Protein AF-0000000079334169 (afdb_homodimer)

pLDDT: mean 87.34, std 14.24, range [47.22, 98.69]

Structure (mmCIF, N/CA/C/O backbone):
data_AF-0000000079334169-model_v1
#
loop_
_entity.id
_entity.type
_entity.pdbx_description
1 polymer 'Farnesol dehydrogenase-like'
#
loop_
_atom_site.group_PDB
_atom_site.id
_atom_site.type_symbol
_atom_site.label_atom_id
_atom_site.label_alt_id
_atom_site.label_comp_id
_atom_site.label_asym_id
_atom_site.label_entity_id
_atom_site.label_seq_id
_atom_site.pdbx_PDB_ins_code
_atom_site.Cartn_x
_atom_site.Cartn_y
_atom_site.Cartn_z
_atom_site.occupancy
_atom_site.B_iso_or_equiv
_atom_site.auth_seq_id
_atom_site.auth_comp_id
_atom_site.auth_asym_id
_atom_site.auth_atom_id
_atom_site.pdbx_PDB_model_num
ATOM 1 N N . MET A 1 1 ? 21.734 4.945 7.746 1 68.81 1 MET A N 1
ATOM 2 C CA . MET A 1 1 ? 22 6.328 8.133 1 68.81 1 MET A CA 1
ATOM 3 C C . MET A 1 1 ? 21.812 7.273 6.953 1 68.81 1 MET A C 1
ATOM 5 O O . MET A 1 1 ? 21.203 8.344 7.102 1 68.81 1 MET A O 1
ATOM 9 N N . GLY A 1 2 ? 22.094 6.844 5.723 1 83.12 2 GLY A N 1
ATOM 10 C CA . GLY A 1 2 ? 22.031 7.711 4.559 1 83.12 2 GLY A CA 1
ATOM 11 C C . GLY A 1 2 ? 20.625 8.172 4.238 1 83.12 2 GLY A C 1
ATOM 12 O O . GLY A 1 2 ? 20.391 9.359 4.008 1 83.12 2 GLY A O 1
ATOM 13 N N . LEU A 1 3 ? 19.703 7.32 4.406 1 87.19 3 LEU A N 1
ATOM 14 C CA . LEU A 1 3 ? 18.328 7.664 4.094 1 87.19 3 LEU A CA 1
ATOM 15 C C . LEU A 1 3 ? 17.781 8.688 5.082 1 87.19 3 LEU A C 1
ATOM 17 O O . LEU A 1 3 ? 17.094 9.633 4.688 1 87.19 3 LEU A O 1
ATOM 21 N N . CYS A 1 4 ? 18.141 8.586 6.312 1 88.5 4 CYS A N 1
ATOM 22 C CA . CYS A 1 4 ? 17.672 9.508 7.336 1 88.5 4 CYS A CA 1
ATOM 23 C C . CYS A 1 4 ? 18.203 10.914 7.098 1 88.5 4 CYS A C 1
ATOM 25 O O . CYS A 1 4 ? 17.453 11.891 7.176 1 88.5 4 CYS A O 1
ATOM 27 N N . ILE A 1 5 ? 19.484 11.023 6.82 1 91 5 ILE A N 1
ATOM 28 C CA . ILE A 1 5 ? 20.109 12.32 6.605 1 91 5 ILE A CA 1
ATOM 29 C C . ILE A 1 5 ? 19.516 12.984 5.363 1 91 5 ILE A C 1
ATOM 31 O O . ILE A 1 5 ? 19.156 14.164 5.395 1 91 5 ILE A O 1
ATOM 35 N N . ALA A 1 6 ? 19.453 12.234 4.266 1 95.19 6 ALA A N 1
ATOM 36 C CA . ALA A 1 6 ? 18.906 12.781 3.023 1 95.19 6 ALA A CA 1
ATOM 37 C C . ALA A 1 6 ? 17.469 13.25 3.217 1 95.19 6 ALA A C 1
ATOM 39 O O . ALA A 1 6 ? 17.094 14.305 2.711 1 95.19 6 ALA A O 1
ATOM 40 N N . THR A 1 7 ? 16.75 12.523 3.93 1 95.94 7 THR A N 1
ATOM 41 C CA . THR A 1 7 ? 15.344 12.867 4.172 1 95.94 7 THR A CA 1
ATOM 42 C C . THR A 1 7 ? 15.242 14.148 5 1 95.94 7 THR A C 1
ATOM 44 O O . THR A 1 7 ? 14.461 15.039 4.68 1 95.94 7 THR A O 1
ATOM 47 N N . ARG A 1 8 ? 16.016 14.203 6.043 1 94.44 8 ARG A N 1
ATOM 48 C CA . ARG A 1 8 ? 16.031 15.391 6.898 1 94.44 8 ARG A CA 1
ATOM 49 C C . ARG A 1 8 ? 16.375 16.641 6.094 1 94.44 8 ARG A C 1
ATOM 51 O O . ARG A 1 8 ? 15.742 17.688 6.25 1 94.44 8 ARG A O 1
ATOM 58 N N . GLU A 1 9 ? 17.391 16.531 5.27 1 96.62 9 GLU A N 1
ATOM 59 C CA . GLU A 1 9 ? 17.812 17.672 4.453 1 96.62 9 GLU A CA 1
ATOM 60 C C . GLU A 1 9 ? 16.719 18.062 3.459 1 96.62 9 GLU A C 1
ATOM 62 O O . GLU A 1 9 ? 16.484 19.25 3.23 1 96.62 9 GLU A O 1
ATOM 67 N N . ALA A 1 10 ? 16.109 17.094 2.834 1 97.06 10 ALA A N 1
ATOM 68 C CA . ALA A 1 10 ? 15.023 17.359 1.902 1 97.06 10 ALA A CA 1
ATOM 69 C C . ALA A 1 10 ? 13.891 18.125 2.588 1 97.06 10 ALA A C 1
ATOM 71 O O . ALA A 1 10 ? 13.375 19.094 2.041 1 97.06 10 ALA A O 1
ATOM 72 N N . VAL A 1 11 ? 13.531 17.688 3.762 1 97.12 11 VAL A N 1
ATOM 73 C CA . VAL A 1 11 ? 12.461 18.328 4.516 1 97.12 11 VAL A CA 1
ATOM 74 C C . VAL A 1 11 ? 12.836 19.766 4.832 1 97.12 11 VAL A C 1
ATOM 76 O O . VAL A 1 11 ? 12.031 20.688 4.668 1 97.12 11 VAL A O 1
ATOM 79 N N . LYS A 1 12 ? 14.023 19.953 5.258 1 97.12 12 LYS A N 1
ATOM 80 C CA . LYS A 1 12 ? 14.508 21.297 5.578 1 97.12 12 LYS A CA 1
ATOM 81 C C . LYS A 1 12 ? 14.406 22.219 4.367 1 97.12 12 LYS A C 1
ATOM 83 O O . LYS A 1 12 ? 13.977 23.359 4.492 1 97.12 12 LYS A O 1
ATOM 88 N N . ILE A 1 13 ? 14.852 21.734 3.246 1 97.94 13 ILE A N 1
ATOM 89 C CA . ILE A 1 13 ? 14.828 22.516 2.012 1 97.94 13 ILE A CA 1
ATOM 90 C C . ILE A 1 13 ? 13.383 22.844 1.64 1 97.94 13 ILE A C 1
ATOM 92 O O . ILE A 1 13 ? 13.07 23.984 1.29 1 97.94 13 ILE A O 1
ATOM 96 N N . MET A 1 14 ? 12.484 21.891 1.754 1 97.88 14 MET A N 1
ATOM 97 C CA . MET A 1 14 ? 11.086 22.109 1.418 1 97.88 14 MET A CA 1
ATOM 98 C C . MET A 1 14 ? 10.445 23.125 2.359 1 97.88 14 MET A C 1
ATOM 100 O O . MET A 1 14 ? 9.656 23.969 1.928 1 97.88 14 MET A O 1
ATOM 104 N N . GLN A 1 15 ? 10.805 22.984 3.578 1 96.44 15 GLN A N 1
ATOM 105 C CA . GLN A 1 15 ? 10.305 23.938 4.562 1 96.44 15 GLN A CA 1
ATOM 106 C C . GLN A 1 15 ? 10.789 25.344 4.258 1 96.44 15 GLN A C 1
ATOM 108 O O . GLN A 1 15 ? 9.992 26.297 4.234 1 96.44 15 GLN A O 1
ATOM 113 N N . ALA A 1 16 ? 12.047 25.484 4.012 1 97.12 16 ALA A N 1
ATOM 114 C CA . ALA A 1 16 ? 12.656 26.797 3.762 1 97.12 16 ALA A CA 1
ATOM 115 C C . ALA A 1 16 ? 12.062 27.438 2.514 1 97.12 16 ALA A C 1
ATOM 117 O O . ALA A 1 16 ? 11.883 28.656 2.467 1 97.12 16 ALA A O 1
ATOM 118 N N . LYS A 1 17 ? 11.766 26.672 1.567 1 97.88 17 LYS A N 1
ATOM 119 C CA . LYS A 1 17 ? 11.297 27.188 0.288 1 97.88 17 LYS A CA 1
ATOM 120 C C . LYS A 1 17 ? 9.773 27.141 0.203 1 97.88 17 LYS A C 1
ATOM 122 O O . LYS A 1 17 ? 9.188 27.484 -0.829 1 97.88 17 LYS A O 1
ATOM 127 N N . LYS A 1 18 ? 9.086 26.641 1.194 1 96.88 18 LYS A N 1
ATOM 128 C CA . LYS A 1 18 ? 7.633 26.547 1.28 1 96.88 18 LYS A CA 1
ATOM 129 C C . LYS A 1 18 ? 7.066 25.703 0.137 1 96.88 18 LYS A C 1
ATOM 131 O O . LYS A 1 18 ? 6.125 26.125 -0.54 1 96.88 18 LYS A O 1
ATOM 136 N N . ILE A 1 19 ? 7.758 24.641 -0.135 1 96.69 19 ILE A N 1
ATOM 137 C CA . ILE A 1 19 ? 7.344 23.703 -1.167 1 96.69 19 ILE A CA 1
ATOM 138 C C . ILE A 1 19 ? 6.59 22.531 -0.529 1 96.69 19 ILE A C 1
ATOM 140 O O . ILE A 1 19 ? 7.062 21.938 0.436 1 96.69 19 ILE A O 1
ATOM 144 N N . ASP A 1 20 ? 5.391 22.297 -1.013 1 96.88 20 ASP A N 1
ATOM 145 C CA . ASP A 1 20 ? 4.648 21.094 -0.64 1 96.88 20 ASP A CA 1
ATOM 146 C C . ASP A 1 20 ? 5.137 19.875 -1.432 1 96.88 20 ASP A C 1
ATOM 148 O O . ASP A 1 20 ? 4.508 19.484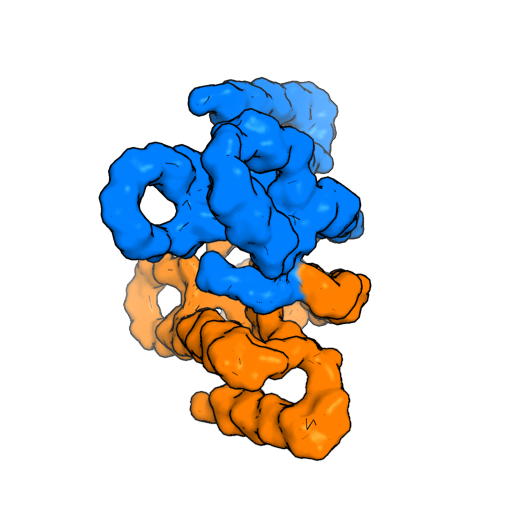 -2.414 1 96.88 20 ASP A O 1
ATOM 152 N N . GLY A 1 21 ? 6.172 19.312 -0.97 1 97.44 21 GLY A N 1
ATOM 153 C CA . GLY A 1 21 ? 6.844 18.25 -1.705 1 97.44 21 GLY A CA 1
ATOM 154 C C . GLY A 1 21 ? 6.32 16.875 -1.37 1 97.44 21 GLY A C 1
ATOM 155 O O . GLY A 1 21 ? 5.32 16.734 -0.663 1 97.44 21 GLY A O 1
ATOM 156 N N . HIS A 1 22 ? 6.887 15.875 -1.946 1 98.25 22 HIS A N 1
ATOM 157 C CA . HIS A 1 22 ? 6.555 14.469 -1.763 1 98.25 22 HIS A CA 1
ATOM 158 C C . HIS A 1 22 ? 7.816 13.625 -1.605 1 98.25 22 HIS A C 1
ATOM 160 O O . HIS A 1 22 ? 8.625 13.523 -2.535 1 98.25 22 HIS A O 1
ATOM 166 N N . ILE A 1 23 ? 8.023 13.102 -0.406 1 97.88 23 ILE A N 1
ATOM 167 C CA . ILE A 1 23 ? 9.141 12.211 -0.131 1 97.88 23 ILE A CA 1
ATOM 168 C C . ILE A 1 23 ? 8.719 10.758 -0.359 1 97.88 23 ILE A C 1
ATOM 170 O O . ILE A 1 23 ? 7.691 10.32 0.166 1 97.88 23 ILE A O 1
ATOM 174 N N . ILE A 1 24 ? 9.469 10.023 -1.127 1 98.12 24 ILE A N 1
ATOM 175 C CA . ILE A 1 24 ? 9.195 8.609 -1.387 1 98.12 24 ILE A CA 1
ATOM 176 C C . ILE A 1 24 ? 10.391 7.766 -0.946 1 98.12 24 ILE A C 1
ATOM 178 O O . ILE A 1 24 ? 11.492 7.922 -1.468 1 98.12 24 ILE A O 1
ATOM 182 N N . HIS A 1 25 ? 10.242 6.883 0.01 1 97.25 25 HIS A N 1
ATOM 183 C CA . HIS A 1 25 ? 11.227 5.898 0.435 1 97.25 25 HIS A CA 1
ATOM 184 C C . HIS A 1 25 ? 11.039 4.574 -0.3 1 97.25 25 HIS A C 1
ATOM 186 O O . HIS A 1 25 ? 9.961 3.977 -0.239 1 97.25 25 HIS A O 1
ATOM 192 N N . ILE A 1 26 ? 12.086 4.184 -0.979 1 96.38 26 ILE A N 1
ATOM 193 C CA . ILE A 1 26 ? 12.062 2.838 -1.538 1 96.38 26 ILE A CA 1
ATOM 194 C C . ILE A 1 26 ? 12.469 1.827 -0.466 1 96.38 26 ILE A C 1
ATOM 196 O O . ILE A 1 26 ? 13.648 1.705 -0.132 1 96.38 26 ILE A O 1
ATOM 200 N N . ASN A 1 27 ? 11.523 1.11 0.036 1 95.94 27 ASN A N 1
ATOM 201 C CA . ASN A 1 27 ? 11.695 0.12 1.094 1 95.94 27 ASN A CA 1
ATOM 202 C C . ASN A 1 27 ? 11.797 -1.292 0.527 1 95.94 27 ASN A C 1
ATOM 204 O O . ASN A 1 27 ? 12.531 -1.524 -0.438 1 95.94 27 ASN A O 1
ATOM 208 N N . SER A 1 28 ? 11.266 -2.24 1.169 1 94.06 28 SER A N 1
ATOM 209 C CA . SER A 1 28 ? 11.203 -3.643 0.773 1 94.06 28 SER A CA 1
ATOM 210 C C . SER A 1 28 ? 10.016 -4.348 1.419 1 94.06 28 SER A C 1
ATOM 212 O O . SER A 1 28 ? 9.562 -3.949 2.494 1 94.06 28 SER A O 1
ATOM 214 N N . VAL A 1 29 ? 9.531 -5.359 0.744 1 93.38 29 VAL A N 1
ATOM 215 C CA . VAL A 1 29 ? 8.531 -6.203 1.381 1 93.38 29 VAL A CA 1
ATOM 216 C C . VAL A 1 29 ? 9.094 -6.785 2.676 1 93.38 29 VAL A C 1
ATOM 218 O O . VAL A 1 29 ? 8.344 -7.051 3.619 1 93.38 29 VAL A O 1
ATOM 221 N N . LEU A 1 30 ? 10.375 -6.918 2.816 1 89.62 30 LEU A N 1
ATOM 222 C CA . LEU A 1 30 ? 11.031 -7.465 4 1 89.62 30 LEU A CA 1
ATOM 223 C C . LEU A 1 30 ? 11 -6.465 5.148 1 89.62 30 LEU A C 1
ATOM 225 O O . LEU A 1 30 ? 11.367 -6.797 6.277 1 89.62 30 LEU A O 1
ATOM 229 N N . GLY A 1 31 ? 10.578 -5.27 4.887 1 91 31 GLY A N 1
ATOM 230 C CA . GLY A 1 31 ? 10.383 -4.285 5.941 1 91 31 GLY A CA 1
ATOM 231 C C . GLY A 1 31 ? 9.062 -4.445 6.668 1 91 31 GLY A C 1
ATOM 232 O O . GLY A 1 31 ? 8.789 -3.732 7.637 1 91 31 GLY A O 1
ATOM 233 N N . HIS A 1 32 ? 8.266 -5.426 6.215 1 89.81 32 HIS A N 1
ATOM 234 C CA . HIS A 1 32 ? 6.914 -5.574 6.746 1 89.81 32 HIS A CA 1
ATOM 235 C C . HIS A 1 32 ? 6.664 -7 7.227 1 89.81 32 HIS A C 1
ATOM 237 O O . HIS A 1 32 ? 5.594 -7.301 7.762 1 89.81 32 HIS A O 1
ATOM 243 N N . ARG A 1 33 ? 7.598 -7.84 6.957 1 82.56 33 ARG A N 1
ATOM 244 C CA . ARG A 1 33 ? 7.434 -9.242 7.34 1 82.56 33 ARG A CA 1
ATOM 245 C C . ARG A 1 33 ? 8.75 -9.828 7.832 1 82.56 33 ARG A C 1
ATOM 247 O O . ARG A 1 33 ? 9.812 -9.508 7.309 1 82.56 33 ARG A O 1
ATOM 254 N N . VAL A 1 34 ? 8.648 -10.648 8.914 1 70.56 34 VAL A N 1
ATOM 255 C CA . VAL A 1 34 ? 9.82 -11.391 9.375 1 70.56 34 VAL A CA 1
ATOM 256 C C . VAL A 1 34 ? 9.844 -12.773 8.734 1 70.56 34 VAL A C 1
ATOM 258 O O . VAL A 1 34 ? 8.883 -13.539 8.867 1 70.56 34 VAL A O 1
ATOM 261 N N . LEU A 1 35 ? 10.719 -12.961 7.785 1 67.88 35 LEU A N 1
ATOM 262 C CA . LEU A 1 35 ? 10.836 -14.297 7.199 1 67.88 35 LEU A CA 1
ATOM 263 C C . LEU A 1 35 ? 11.727 -15.188 8.062 1 67.88 35 LEU A C 1
ATOM 265 O O . LEU A 1 35 ? 12.703 -14.711 8.648 1 67.88 35 LEU A O 1
ATOM 269 N N . PRO A 1 36 ? 11.227 -16.406 8.406 1 59.62 36 PRO A N 1
ATOM 270 C CA . PRO A 1 36 ? 11.992 -17.328 9.258 1 59.62 36 PRO A CA 1
ATOM 271 C C . PRO A 1 36 ? 13.352 -17.703 8.656 1 59.62 36 PRO A C 1
ATOM 273 O O . PRO A 1 36 ? 14.023 -18.609 9.148 1 59.62 36 PRO A O 1
ATOM 276 N N . SER A 1 37 ? 13.781 -16.938 7.82 1 55.81 37 SER A N 1
ATOM 277 C CA . SER A 1 37 ? 15.031 -17.516 7.344 1 55.81 37 SER A CA 1
ATOM 278 C C . SER A 1 37 ? 16.125 -17.406 8.391 1 55.81 37 SER A C 1
ATOM 280 O O . SER A 1 37 ? 16.281 -16.359 9.023 1 55.81 37 SER A O 1
ATOM 282 N N . PRO A 1 38 ? 16.625 -18.562 8.797 1 49.66 38 PRO A N 1
ATOM 283 C CA . PRO A 1 38 ? 17.656 -18.641 9.836 1 49.66 38 PRO A CA 1
ATOM 284 C C . PRO A 1 38 ? 18.75 -17.578 9.664 1 49.66 38 PRO A C 1
ATOM 286 O O . PRO A 1 38 ? 19.484 -17.297 10.609 1 49.66 38 PRO A O 1
ATOM 289 N N . GLY A 1 39 ? 19.016 -17.188 8.484 1 47.22 39 GLY A N 1
ATOM 290 C CA . GLY A 1 39 ? 20.281 -16.469 8.461 1 47.22 39 GLY A CA 1
ATOM 291 C C . GLY A 1 39 ? 20.156 -15.039 8.945 1 47.22 39 GLY A C 1
ATOM 292 O O . GLY A 1 39 ? 19.078 -14.445 8.875 1 47.22 39 GLY A O 1
ATOM 293 N N . GLY A 1 40 ? 20.844 -14.633 9.953 1 49.88 40 GLY A N 1
ATOM 294 C CA . GLY A 1 40 ? 21.219 -13.391 10.617 1 49.88 40 GLY A CA 1
ATOM 295 C C . GLY A 1 40 ? 21.172 -12.188 9.703 1 49.88 40 GLY A C 1
ATOM 296 O O . GLY A 1 40 ? 22.047 -11.312 9.773 1 49.88 40 GLY A O 1
ATOM 297 N N . ASN A 1 41 ? 20.234 -12.195 8.633 1 61.88 41 ASN A N 1
ATOM 298 C CA . ASN A 1 41 ? 20.5 -11.148 7.645 1 61.88 41 ASN A CA 1
ATOM 299 C C . ASN A 1 41 ? 19.938 -9.805 8.094 1 61.88 41 ASN A C 1
ATOM 301 O O . ASN A 1 41 ? 18.859 -9.75 8.695 1 61.88 41 ASN A O 1
ATOM 305 N N . VAL A 1 42 ? 20.781 -8.844 8.375 1 71.69 42 VAL A N 1
ATOM 306 C CA . VAL A 1 42 ? 20.578 -7.465 8.797 1 71.69 42 VAL A CA 1
ATOM 307 C C . VAL A 1 42 ? 19.625 -6.754 7.836 1 71.69 42 VAL A C 1
ATOM 309 O O . VAL A 1 42 ? 19.094 -5.691 8.156 1 71.69 42 VAL A O 1
ATOM 312 N N . TYR A 1 43 ? 19.25 -7.492 6.746 1 77.19 43 TYR A N 1
ATOM 313 C CA . TYR A 1 43 ? 18.484 -6.805 5.719 1 77.19 43 TYR A CA 1
ATOM 314 C C . TYR A 1 43 ? 17.062 -6.539 6.199 1 77.19 43 TYR A C 1
ATOM 316 O O . TYR A 1 43 ? 16.578 -5.402 6.141 1 77.19 43 TYR A O 1
ATOM 324 N N . PRO A 1 44 ? 16.469 -7.469 6.789 1 77.12 44 PRO A N 1
ATOM 325 C CA . PRO A 1 44 ? 15.133 -7.191 7.301 1 77.12 44 PRO A CA 1
ATOM 326 C C . PRO A 1 44 ? 15.125 -6.121 8.391 1 77.12 44 PRO A C 1
ATOM 328 O O . PRO A 1 44 ? 14.258 -5.238 8.383 1 77.12 44 PRO A O 1
ATOM 331 N N . ALA A 1 45 ? 16.109 -6.184 9.219 1 80.31 45 ALA A N 1
ATOM 332 C CA . ALA A 1 45 ? 16.172 -5.184 10.281 1 80.31 45 ALA A CA 1
ATOM 333 C C . ALA A 1 45 ? 16.312 -3.777 9.703 1 80.31 45 ALA A C 1
ATOM 335 O O . ALA A 1 45 ? 15.672 -2.838 10.164 1 80.31 45 ALA A O 1
ATOM 336 N N . SER A 1 46 ? 17.219 -3.625 8.68 1 84.56 46 SER A N 1
ATOM 337 C CA . SER A 1 46 ? 17.422 -2.324 8.047 1 84.56 46 SER A CA 1
ATOM 338 C C . SER A 1 46 ? 16.156 -1.84 7.359 1 84.56 46 SER A C 1
ATOM 340 O O . SER A 1 46 ? 15.844 -0.646 7.383 1 84.56 46 SER A O 1
ATOM 342 N N . LYS A 1 47 ? 15.43 -2.812 6.797 1 87.38 47 LYS A N 1
ATOM 343 C CA . LYS A 1 47 ? 14.227 -2.389 6.086 1 87.38 47 LYS A CA 1
ATOM 344 C C . LYS A 1 47 ? 13.086 -2.09 7.059 1 87.38 47 LYS A C 1
ATOM 346 O O . LYS A 1 47 ? 12.266 -1.203 6.809 1 87.38 47 LYS A O 1
ATOM 351 N N . PHE A 1 48 ? 13.086 -2.697 8.148 1 89.25 48 PHE A N 1
ATOM 352 C CA . PHE A 1 48 ? 12.156 -2.303 9.203 1 89.25 48 PHE A CA 1
ATOM 353 C C . PHE A 1 48 ? 12.477 -0.902 9.711 1 89.25 48 PHE A C 1
ATOM 355 O O . PHE A 1 48 ? 11.57 -0.141 10.062 1 89.25 48 PHE A O 1
ATOM 362 N N . ALA A 1 49 ? 13.781 -0.657 9.789 1 90.12 49 ALA A N 1
ATOM 363 C CA . ALA A 1 49 ? 14.172 0.688 10.203 1 90.12 49 ALA A CA 1
ATOM 364 C C . ALA A 1 49 ? 13.625 1.737 9.234 1 90.12 49 ALA A C 1
ATOM 366 O O . ALA A 1 49 ? 13.172 2.805 9.664 1 90.12 49 ALA A O 1
ATOM 367 N N . VAL A 1 50 ? 13.625 1.428 7.953 1 92.75 50 VAL A N 1
ATOM 368 C CA . VAL A 1 50 ? 13.062 2.336 6.957 1 92.75 50 VAL A CA 1
ATOM 369 C C . VAL A 1 50 ? 11.57 2.52 7.207 1 92.75 50 VAL A C 1
ATOM 371 O O . VAL A 1 50 ? 11.055 3.637 7.125 1 92.75 50 VAL A O 1
ATOM 374 N N . THR A 1 51 ? 10.875 1.441 7.438 1 94 51 THR A N 1
ATOM 375 C CA . THR A 1 51 ? 9.453 1.51 7.758 1 94 51 THR A CA 1
ATOM 376 C C . THR A 1 51 ? 9.211 2.426 8.953 1 94 51 THR A C 1
ATOM 378 O O . THR A 1 51 ? 8.359 3.314 8.906 1 94 51 THR A O 1
ATOM 381 N N . ALA A 1 52 ? 9.969 2.229 10.023 1 91.75 52 ALA A N 1
ATOM 382 C CA . ALA A 1 52 ? 9.82 3.027 11.234 1 91.75 52 ALA A CA 1
ATOM 383 C C . ALA A 1 52 ? 10.141 4.496 10.969 1 91.75 52 ALA A C 1
ATOM 385 O O . ALA A 1 52 ? 9.438 5.387 11.453 1 91.75 52 ALA A O 1
ATOM 386 N N . LEU A 1 53 ? 11.18 4.73 10.234 1 92.38 53 LEU A N 1
ATOM 387 C CA . LEU A 1 53 ? 11.555 6.094 9.875 1 92.38 53 LEU A CA 1
ATOM 388 C C . LEU A 1 53 ? 10.43 6.785 9.109 1 92.38 53 LEU A C 1
ATOM 390 O O . LEU A 1 53 ? 10.102 7.938 9.391 1 92.38 53 LEU A O 1
ATOM 394 N N . THR A 1 54 ? 9.859 6.121 8.141 1 95 54 THR A N 1
ATOM 395 C CA . THR A 1 54 ? 8.781 6.68 7.328 1 95 54 THR A CA 1
ATOM 396 C C . THR A 1 54 ? 7.582 7.047 8.203 1 95 54 THR A C 1
ATOM 398 O O . THR A 1 54 ? 7.043 8.148 8.086 1 95 54 THR A O 1
ATOM 401 N N . GLU A 1 55 ? 7.25 6.117 9.055 1 92.75 55 GLU A N 1
ATOM 402 C CA . GLU A 1 55 ? 6.102 6.344 9.922 1 92.75 55 GLU A CA 1
ATOM 403 C C . GLU A 1 55 ? 6.355 7.5 10.883 1 92.75 55 GLU A C 1
ATOM 405 O O . GLU A 1 55 ? 5.484 8.344 11.102 1 92.75 55 GLU A O 1
ATOM 410 N N . THR A 1 56 ? 7.504 7.555 11.477 1 92.94 56 THR A N 1
ATOM 411 C CA . THR A 1 56 ? 7.855 8.617 12.414 1 92.94 56 THR A CA 1
ATOM 412 C C . THR A 1 56 ? 7.848 9.977 11.719 1 92.94 56 THR A C 1
ATOM 414 O O . THR A 1 56 ? 7.316 10.945 12.258 1 92.94 56 THR A O 1
ATOM 417 N N . LEU A 1 57 ? 8.438 10 10.547 1 93.94 57 LEU A N 1
ATOM 418 C CA . LEU A 1 57 ? 8.477 11.242 9.789 1 93.94 57 LEU A CA 1
ATOM 419 C C . LEU A 1 57 ? 7.07 11.719 9.438 1 93.94 57 LEU A C 1
ATOM 421 O O . LEU A 1 57 ? 6.781 12.914 9.508 1 93.94 57 LEU A O 1
ATOM 425 N N . LYS A 1 58 ? 6.223 10.805 9.055 1 94.19 58 LYS A N 1
ATOM 426 C CA . LYS A 1 58 ? 4.836 11.148 8.758 1 94.19 58 LYS A CA 1
ATOM 427 C C . LYS A 1 58 ? 4.195 11.898 9.922 1 94.19 58 LYS A C 1
ATOM 429 O O . LYS A 1 58 ? 3.555 12.93 9.734 1 94.19 58 LYS A O 1
ATOM 434 N N . HIS A 1 59 ? 4.398 11.43 11.07 1 92.31 59 HIS A N 1
ATOM 435 C CA . HIS A 1 59 ? 3.832 12.039 12.266 1 92.31 59 HIS A CA 1
ATOM 436 C C . HIS A 1 59 ? 4.469 13.398 12.547 1 92.31 59 HIS A C 1
ATOM 438 O O . HIS A 1 59 ? 3.773 14.352 12.898 1 92.31 59 HIS A O 1
ATOM 444 N N . GLU A 1 60 ? 5.754 13.477 12.391 1 93.62 60 GLU A N 1
ATOM 445 C CA . GLU A 1 60 ? 6.469 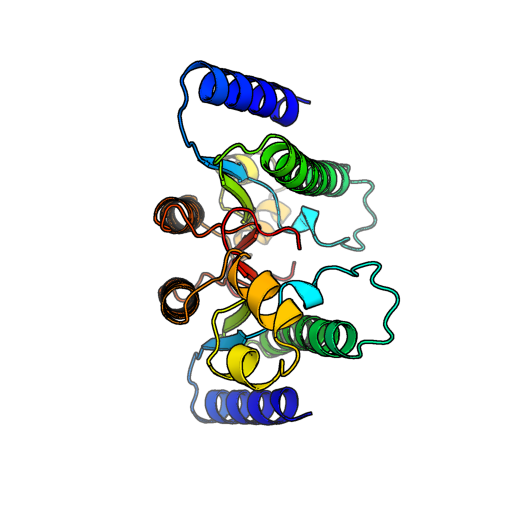14.727 12.641 1 93.62 60 GLU A CA 1
ATOM 446 C C . GLU A 1 60 ? 6.012 15.82 11.68 1 93.62 60 GLU A C 1
ATOM 448 O O . GLU A 1 60 ? 5.789 16.969 12.086 1 93.62 60 GLU A O 1
ATOM 453 N N . LEU A 1 61 ? 5.902 15.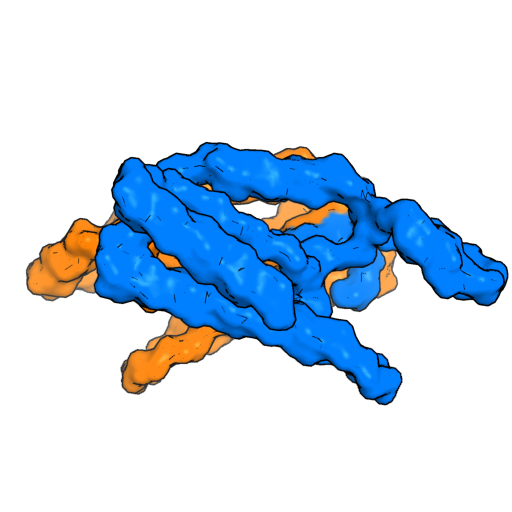445 10.422 1 95 61 LEU A N 1
ATOM 454 C CA . LEU A 1 61 ? 5.465 16.406 9.414 1 95 61 LEU A CA 1
ATOM 455 C C . LEU A 1 61 ? 4.062 16.922 9.719 1 95 61 LEU A C 1
ATOM 457 O O . LEU A 1 61 ? 3.797 18.125 9.602 1 95 61 LEU A O 1
ATOM 461 N N . ARG A 1 62 ? 3.252 16.047 10.125 1 92.56 62 ARG A N 1
ATOM 462 C CA . ARG A 1 62 ? 1.894 16.422 10.5 1 92.56 62 ARG A CA 1
ATOM 463 C C . ARG A 1 62 ? 1.901 17.375 11.695 1 92.56 62 ARG A C 1
ATOM 465 O O . ARG A 1 62 ? 1.192 18.375 11.695 1 92.56 62 ARG A O 1
ATOM 472 N N . HIS A 1 63 ? 2.672 17.031 12.648 1 92.5 63 HIS A N 1
ATOM 473 C CA . HIS A 1 63 ? 2.746 17.828 13.867 1 92.5 63 HIS A CA 1
ATOM 474 C C . HIS A 1 63 ? 3.246 19.234 13.57 1 92.5 63 HIS A C 1
ATOM 476 O O . HIS A 1 63 ? 2.793 20.203 14.188 1 92.5 63 HIS A O 1
ATOM 482 N N . LEU A 1 64 ? 4.105 19.344 12.633 1 93.69 64 LEU A N 1
ATOM 483 C CA . LEU A 1 64 ? 4.676 20.641 12.258 1 93.69 64 LEU A CA 1
ATOM 484 C C . LEU A 1 64 ? 3.746 21.391 11.312 1 93.69 64 LEU A C 1
ATOM 486 O O . LEU A 1 64 ? 4.027 22.531 10.93 1 93.69 64 LEU A O 1
ATOM 490 N N . GLY A 1 65 ? 2.656 20.719 10.867 1 93.62 65 GLY A N 1
ATOM 491 C CA . GLY A 1 65 ? 1.695 21.344 9.977 1 93.62 65 GLY A CA 1
ATOM 492 C C . GLY A 1 65 ? 2.195 21.453 8.547 1 93.62 65 GLY A C 1
ATOM 493 O O . GLY A 1 65 ? 1.725 22.312 7.789 1 93.62 65 GLY A O 1
ATOM 494 N N . LEU A 1 66 ? 3.191 20.672 8.211 1 95.31 66 LEU A N 1
ATOM 495 C CA . LEU A 1 66 ? 3.75 20.703 6.867 1 95.31 66 LEU A CA 1
ATOM 496 C C . LEU A 1 66 ? 2.934 19.844 5.914 1 95.31 66 LEU A C 1
ATOM 498 O O . LEU A 1 66 ? 2.506 18.75 6.281 1 95.31 66 LEU A O 1
ATOM 502 N N . LYS A 1 67 ? 2.715 20.344 4.727 1 96.38 67 LYS A N 1
ATOM 503 C CA . LYS A 1 67 ? 1.953 19.625 3.711 1 96.38 67 LYS A CA 1
ATOM 504 C C . LYS A 1 67 ? 2.877 18.844 2.783 1 96.38 67 LYS A C 1
ATOM 506 O O . LYS A 1 67 ? 2.732 18.906 1.562 1 96.38 67 LYS A O 1
ATOM 511 N N . ILE A 1 68 ? 3.832 18.234 3.377 1 97.69 68 ILE A N 1
ATOM 512 C CA . ILE A 1 68 ? 4.746 17.359 2.662 1 97.69 68 ILE A CA 1
ATOM 513 C C . ILE A 1 68 ? 4.254 15.914 2.754 1 97.69 68 ILE A C 1
ATOM 515 O O . ILE A 1 68 ? 4.023 15.398 3.85 1 97.69 68 ILE A O 1
ATOM 519 N N . LYS A 1 69 ? 4.02 15.312 1.604 1 97.81 69 LYS A N 1
ATOM 520 C CA . LYS A 1 69 ? 3.621 13.906 1.573 1 97.81 69 LYS A CA 1
ATOM 521 C C . LYS A 1 69 ? 4.82 12.992 1.788 1 97.81 69 LYS A C 1
ATOM 523 O O . LYS A 1 69 ? 5.945 13.328 1.414 1 97.81 69 LYS A O 1
ATOM 528 N N . ILE A 1 70 ? 4.578 11.844 2.408 1 97.56 70 ILE A N 1
ATOM 529 C CA . ILE A 1 70 ? 5.605 10.82 2.539 1 97.56 70 ILE A CA 1
ATOM 530 C C . ILE A 1 70 ? 5.008 9.453 2.225 1 97.56 70 ILE A C 1
ATOM 532 O O . ILE A 1 70 ? 3.918 9.117 2.693 1 97.56 70 ILE A O 1
ATOM 536 N N . THR A 1 71 ? 5.652 8.688 1.373 1 98 71 THR A N 1
ATOM 537 C CA . THR A 1 71 ? 5.219 7.363 0.948 1 98 71 THR A CA 1
ATOM 538 C C . THR A 1 71 ? 6.352 6.352 1.079 1 98 71 THR A C 1
ATOM 540 O O . THR A 1 71 ? 7.504 6.66 0.761 1 98 71 THR A O 1
ATOM 543 N N . SER A 1 72 ? 6.066 5.18 1.593 1 98.06 72 SER A N 1
ATOM 544 C CA . SER A 1 72 ? 6.934 4.02 1.46 1 98.06 72 SER A CA 1
ATOM 545 C 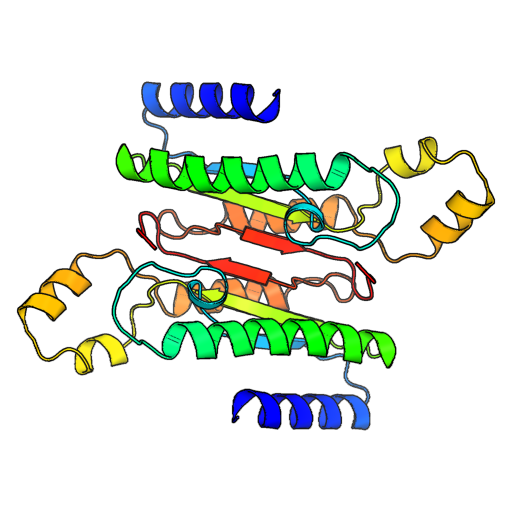C . SER A 1 72 ? 6.477 3.109 0.325 1 98.06 72 SER A C 1
ATOM 547 O O . SER A 1 72 ? 5.34 2.633 0.326 1 98.06 72 SER A O 1
ATOM 549 N N . VAL A 1 73 ? 7.266 2.943 -0.716 1 98.44 73 VAL A N 1
ATOM 550 C CA . VAL A 1 73 ? 7.062 1.913 -1.729 1 98.44 73 VAL A CA 1
ATOM 551 C C . VAL A 1 73 ? 7.914 0.691 -1.402 1 98.44 73 VAL A C 1
ATOM 553 O O . VAL A 1 73 ? 9.141 0.796 -1.277 1 98.44 73 VAL A O 1
ATOM 556 N N . SER A 1 74 ? 7.297 -0.415 -1.285 1 97.56 74 SER A N 1
ATOM 557 C CA . SER A 1 74 ? 7.984 -1.624 -0.845 1 97.56 74 SER A CA 1
ATOM 558 C C . SER A 1 74 ? 7.934 -2.709 -1.915 1 97.56 74 SER A C 1
ATOM 560 O O . SER A 1 74 ? 6.996 -3.506 -1.954 1 97.56 74 SER A O 1
ATOM 562 N N . PRO A 1 75 ? 8.961 -2.82 -2.74 1 96.88 75 PRO A N 1
ATOM 563 C CA . PRO A 1 75 ? 9.008 -3.859 -3.77 1 96.88 75 PRO A CA 1
ATOM 564 C C . PRO A 1 75 ? 9.461 -5.211 -3.225 1 96.88 75 PRO A C 1
ATOM 566 O O . PRO A 1 75 ? 10.188 -5.27 -2.229 1 96.88 75 PRO A O 1
ATOM 569 N N . GLY A 1 76 ? 8.953 -6.273 -3.844 1 94.31 76 GLY A N 1
ATOM 570 C CA . GLY A 1 76 ? 9.586 -7.582 -3.756 1 94.31 76 GLY A CA 1
ATOM 571 C C . GLY A 1 76 ? 10.859 -7.684 -4.57 1 94.31 76 GLY A C 1
ATOM 572 O O . GLY A 1 76 ? 11.609 -6.715 -4.684 1 94.31 76 GLY A O 1
ATOM 573 N N . ILE A 1 77 ? 11.133 -8.867 -5.062 1 91.12 77 ILE A N 1
ATOM 574 C CA . ILE A 1 77 ? 12.352 -9.117 -5.816 1 91.12 77 ILE A CA 1
ATOM 575 C C . ILE A 1 77 ? 12.328 -8.32 -7.121 1 91.12 77 ILE A C 1
ATOM 577 O O . ILE A 1 77 ? 11.352 -8.383 -7.875 1 91.12 77 ILE A O 1
ATOM 581 N N . VAL A 1 78 ? 13.234 -7.5 -7.328 1 91.81 78 VAL A N 1
ATOM 582 C CA . VAL A 1 78 ? 13.383 -6.699 -8.539 1 91.81 78 VAL A CA 1
ATOM 583 C C . VAL A 1 78 ? 14.594 -7.18 -9.336 1 91.81 78 VAL A C 1
ATOM 585 O O . VAL A 1 78 ? 15.648 -7.469 -8.766 1 91.81 78 VAL A O 1
ATOM 588 N N . GLU A 1 79 ? 14.336 -7.34 -10.617 1 85.69 79 GLU A N 1
ATOM 589 C CA . GLU A 1 79 ? 15.453 -7.691 -11.484 1 85.69 79 GLU A CA 1
ATOM 590 C C . GLU A 1 79 ? 16.469 -6.559 -11.555 1 85.69 79 GLU A C 1
ATOM 592 O O . GLU A 1 79 ? 16.141 -5.434 -11.922 1 85.69 79 GLU A O 1
ATOM 597 N N . THR A 1 80 ? 17.438 -6.648 -10.656 1 69.75 80 THR A N 1
ATOM 598 C CA . THR A 1 80 ? 18.453 -5.594 -10.766 1 69.75 80 THR A CA 1
ATOM 599 C C . THR A 1 80 ? 19.766 -6.156 -11.281 1 69.75 80 THR A C 1
ATOM 601 O O . THR A 1 80 ? 20 -7.367 -11.227 1 69.75 80 THR A O 1
ATOM 604 N N . GLU A 1 81 ? 20.391 -5.332 -12.047 1 57.81 81 GLU A N 1
ATOM 605 C CA . GLU A 1 81 ? 21.719 -5.688 -12.523 1 57.81 81 GLU A CA 1
ATOM 606 C C . GLU A 1 81 ? 22.594 -6.207 -11.383 1 57.81 81 GLU A C 1
ATOM 608 O O . GLU A 1 81 ? 23.5 -7.004 -11.609 1 57.81 81 GLU A O 1
ATOM 613 N N . PHE A 1 82 ? 22.25 -5.723 -10.203 1 52.44 82 PHE A N 1
ATOM 614 C CA . PHE A 1 82 ? 23.094 -6.062 -9.062 1 52.44 82 PHE A CA 1
ATOM 615 C C . PHE A 1 82 ? 22.938 -7.531 -8.688 1 52.44 82 PHE A C 1
ATOM 617 O O . PHE A 1 82 ? 23.906 -8.195 -8.344 1 52.44 82 PHE A O 1
ATOM 624 N N . GLY A 1 83 ? 21.672 -8.016 -8.555 1 51.03 83 GLY A N 1
ATOM 625 C CA . GLY A 1 83 ? 21.5 -9.414 -8.219 1 51.03 83 GLY A CA 1
ATOM 626 C C . GLY A 1 83 ? 22.219 -10.352 -9.172 1 51.03 83 GLY A C 1
ATOM 627 O O . GLY A 1 83 ? 22.688 -11.414 -8.773 1 51.03 83 GLY A O 1
ATOM 628 N N . ARG A 1 84 ? 22.328 -9.938 -10.359 1 52.81 84 ARG A N 1
ATOM 629 C CA . ARG A 1 84 ? 23 -10.766 -11.352 1 52.81 84 ARG A CA 1
ATOM 630 C C . ARG A 1 84 ? 24.484 -10.898 -11.031 1 52.81 84 ARG A C 1
ATOM 632 O O . ARG A 1 84 ? 25.078 -11.961 -11.242 1 52.81 84 ARG A O 1
ATOM 639 N N . ASN A 1 85 ? 24.953 -9.805 -10.445 1 52.47 85 ASN A N 1
ATOM 640 C CA . ASN A 1 85 ? 26.406 -9.789 -10.289 1 52.47 85 ASN A CA 1
ATOM 641 C C . ASN A 1 85 ? 26.828 -10.359 -8.938 1 52.47 85 ASN A C 1
ATOM 643 O O . ASN A 1 85 ? 27.969 -10.766 -8.758 1 52.47 85 ASN A O 1
ATOM 647 N N . ALA A 1 86 ? 25.891 -10.328 -7.996 1 53.62 86 ALA A N 1
ATOM 648 C CA . ALA A 1 86 ? 26.328 -10.68 -6.645 1 53.62 86 ALA A CA 1
ATOM 649 C C . ALA A 1 86 ? 26.375 -12.195 -6.457 1 53.62 86 ALA A C 1
ATOM 651 O O . ALA A 1 86 ? 27.062 -12.695 -5.562 1 53.62 86 ALA A O 1
ATOM 652 N N . ILE A 1 87 ? 25.547 -12.75 -7.219 1 57.38 87 ILE A N 1
ATOM 653 C CA . ILE A 1 87 ? 25.5 -14.195 -6.992 1 57.38 87 ILE A CA 1
ATOM 654 C C . ILE A 1 87 ? 26.422 -14.898 -7.977 1 57.38 87 ILE A C 1
ATOM 656 O O . ILE A 1 87 ? 26.25 -14.789 -9.195 1 57.38 87 ILE A O 1
ATOM 660 N N . THR A 1 88 ? 27.5 -15.398 -7.406 1 63.31 88 THR A N 1
ATOM 661 C CA . THR A 1 88 ? 28.516 -16.047 -8.219 1 63.31 88 THR A CA 1
ATOM 662 C C . THR A 1 88 ? 28.219 -17.531 -8.383 1 63.31 88 THR A C 1
ATOM 664 O O . THR A 1 88 ? 28.75 -18.172 -9.289 1 63.31 88 THR A O 1
ATOM 667 N N . ASP A 1 89 ? 27.469 -17.969 -7.469 1 66.44 89 ASP A N 1
ATOM 668 C CA . ASP A 1 89 ? 27.156 -19.391 -7.574 1 66.44 89 ASP A CA 1
ATOM 669 C C . ASP A 1 89 ? 26.156 -19.641 -8.703 1 66.44 89 ASP A C 1
ATOM 671 O O . ASP A 1 89 ? 25.031 -19.141 -8.672 1 66.44 89 ASP A O 1
ATOM 675 N N . PRO A 1 90 ? 26.656 -20.312 -9.664 1 68.88 90 PRO A N 1
ATOM 676 C CA . PRO A 1 90 ? 25.828 -20.547 -10.852 1 68.88 90 PRO A CA 1
ATOM 677 C C . PRO A 1 90 ? 24.469 -21.141 -10.523 1 68.88 90 PRO A C 1
ATOM 679 O O . PRO A 1 90 ? 23.469 -20.828 -11.172 1 68.88 90 PRO A O 1
ATOM 682 N N . LYS A 1 91 ? 24.406 -22 -9.594 1 70.31 91 LYS A N 1
ATOM 683 C CA . LYS A 1 91 ? 23.125 -22.625 -9.234 1 70.31 91 LYS A CA 1
ATOM 684 C C . LYS A 1 91 ? 22.156 -21.578 -8.672 1 70.31 91 LYS A C 1
ATOM 686 O O . LYS A 1 91 ? 20.969 -21.609 -8.984 1 70.31 91 LYS A O 1
ATOM 691 N N . ARG A 1 92 ? 22.656 -20.719 -7.859 1 69.5 92 ARG A N 1
ATOM 692 C CA . ARG A 1 92 ? 21.828 -19.656 -7.281 1 69.5 92 ARG A CA 1
ATOM 693 C C . ARG A 1 92 ? 21.375 -18.688 -8.352 1 69.5 92 ARG A C 1
ATOM 695 O O . ARG A 1 92 ? 20.25 -18.172 -8.297 1 69.5 92 ARG A O 1
ATOM 702 N N . ILE A 1 93 ? 22.297 -18.562 -9.188 1 67.62 93 ILE A N 1
ATOM 703 C CA . ILE A 1 93 ? 21.969 -17.688 -10.305 1 67.62 93 ILE A CA 1
ATOM 704 C C . ILE A 1 93 ? 20.828 -18.266 -11.117 1 67.62 93 ILE A C 1
ATOM 706 O O . ILE A 1 93 ? 19.891 -17.562 -11.484 1 67.62 93 ILE A O 1
ATOM 710 N N . GLU A 1 94 ? 20.922 -19.594 -11.352 1 71.56 94 GLU A N 1
ATOM 711 C CA . GLU A 1 94 ? 19.875 -20.266 -12.125 1 71.56 94 GLU A CA 1
ATOM 712 C C . GLU A 1 94 ? 18.547 -20.266 -11.367 1 71.56 94 GLU A C 1
ATOM 714 O O . GLU A 1 94 ? 17.484 -20.078 -11.969 1 71.56 94 GLU A O 1
ATOM 719 N N . ASP A 1 95 ? 18.578 -20.469 -10.078 1 72.31 95 ASP A N 1
ATOM 720 C CA . ASP A 1 95 ? 17.375 -20.469 -9.25 1 72.31 95 ASP A CA 1
ATOM 721 C C . ASP A 1 95 ? 16.719 -19.094 -9.227 1 72.31 95 ASP A C 1
ATOM 723 O O . ASP A 1 95 ? 15.492 -18.984 -9.258 1 72.31 95 ASP A O 1
ATOM 727 N N . MET A 1 96 ? 17.594 -18.156 -9.133 1 69.56 96 MET A N 1
ATOM 728 C CA . MET A 1 96 ? 17.078 -16.797 -9.078 1 69.56 96 MET A CA 1
ATOM 729 C C . MET A 1 96 ? 16.422 -16.406 -10.406 1 69.56 96 MET A C 1
ATOM 731 O O . MET A 1 96 ? 15.469 -15.625 -10.422 1 69.56 96 MET A O 1
ATOM 735 N N . LYS A 1 97 ? 16.984 -17.047 -11.398 1 72.31 97 LYS A N 1
ATOM 736 C CA . LYS A 1 97 ? 16.438 -16.75 -12.727 1 72.31 97 LYS A CA 1
ATOM 737 C C . LYS A 1 97 ? 15.016 -17.281 -12.859 1 72.31 97 LYS A C 1
ATOM 739 O O . LYS A 1 97 ? 14.211 -16.719 -13.617 1 72.31 97 LYS A O 1
ATOM 744 N N . LYS A 1 98 ? 14.734 -18.266 -12.148 1 79.31 98 LYS A N 1
ATOM 745 C CA . LYS A 1 98 ? 13.445 -18.922 -12.305 1 79.31 98 LYS A CA 1
ATOM 746 C C . LYS A 1 98 ? 12.375 -18.25 -11.461 1 79.31 98 LYS A C 1
ATOM 748 O O . LYS A 1 98 ? 11.18 -18.5 -11.664 1 79.31 98 LYS A O 1
ATOM 753 N N . HIS A 1 99 ? 12.766 -17.344 -10.695 1 86.25 99 HIS A N 1
ATOM 754 C CA . HIS A 1 99 ? 11.797 -16.703 -9.805 1 86.25 99 HIS A CA 1
ATOM 755 C C . HIS A 1 99 ? 11.203 -15.461 -10.445 1 86.25 99 HIS A C 1
ATOM 757 O O . HIS A 1 99 ? 11.906 -14.703 -11.125 1 86.25 99 HIS A O 1
ATOM 763 N N . PRO A 1 100 ? 9.891 -15.383 -10.352 1 91.5 100 PRO A N 1
ATOM 764 C CA . PRO A 1 100 ? 9.297 -14.148 -10.867 1 91.5 100 PRO A CA 1
ATOM 765 C C . PRO A 1 100 ? 9.945 -12.891 -10.273 1 91.5 100 PRO A C 1
ATOM 767 O O . PRO A 1 100 ? 10.305 -12.875 -9.094 1 91.5 100 PRO A O 1
ATOM 770 N N . LYS A 1 101 ? 10.18 -11.922 -11.117 1 94 101 LYS A N 1
ATOM 771 C CA . LYS A 1 101 ? 10.82 -10.68 -10.688 1 94 101 LYS A CA 1
ATOM 772 C C . LYS A 1 101 ? 10.086 -9.461 -11.25 1 94 101 LYS A C 1
ATOM 774 O O . LYS A 1 101 ? 9.484 -9.531 -12.32 1 94 101 LYS A O 1
ATOM 779 N N . LEU A 1 102 ? 10.203 -8.43 -10.461 1 96.56 102 LEU A N 1
ATOM 780 C CA . LEU A 1 102 ? 9.773 -7.129 -10.969 1 96.56 102 LEU A CA 1
ATOM 781 C C . LEU A 1 102 ? 10.844 -6.523 -11.875 1 96.56 102 LEU A C 1
ATOM 783 O O . LEU A 1 102 ? 12.031 -6.824 -11.727 1 96.56 102 LEU A O 1
ATOM 787 N N . THR A 1 103 ? 10.43 -5.633 -12.812 1 94.75 103 THR A N 1
ATOM 788 C CA . THR A 1 103 ? 11.352 -4.766 -13.539 1 94.75 103 THR A CA 1
ATOM 789 C C . THR A 1 103 ? 11.438 -3.395 -12.883 1 94.75 103 THR A C 1
ATOM 791 O O . THR A 1 103 ? 10.594 -3.039 -12.055 1 94.75 103 THR A O 1
ATOM 794 N N . SER A 1 104 ? 12.492 -2.674 -13.211 1 94.69 104 SER A N 1
ATOM 795 C CA . SER A 1 104 ? 12.586 -1.295 -12.742 1 94.69 104 SER A CA 1
ATOM 796 C C . SER A 1 104 ? 11.391 -0.469 -13.211 1 94.69 104 SER A C 1
ATOM 798 O O . SER A 1 104 ? 10.945 0.439 -12.508 1 94.69 104 SER A O 1
ATOM 800 N N . GLU A 1 105 ? 10.844 -0.785 -14.344 1 96.44 105 GLU A N 1
ATOM 801 C CA . GLU A 1 105 ? 9.672 -0.089 -14.875 1 96.44 105 GLU A CA 1
ATOM 802 C C . GLU A 1 105 ? 8.445 -0.332 -14 1 96.44 105 GLU A C 1
ATOM 804 O O . GLU A 1 105 ? 7.633 0.573 -13.797 1 96.44 105 GLU A O 1
ATOM 809 N N . ASN A 1 106 ? 8.242 -1.551 -13.484 1 97.5 106 ASN A N 1
ATOM 810 C CA . ASN A 1 106 ? 7.156 -1.829 -12.555 1 97.5 106 ASN A CA 1
ATOM 811 C C . ASN A 1 106 ? 7.203 -0.902 -11.344 1 97.5 106 ASN A C 1
ATOM 813 O O . ASN A 1 106 ? 6.188 -0.308 -10.969 1 97.5 106 ASN A O 1
ATOM 817 N N . VAL A 1 107 ? 8.359 -0.783 -10.82 1 97.81 107 VAL A N 1
ATOM 818 C CA . VAL A 1 107 ? 8.539 0.042 -9.633 1 97.81 107 VAL A CA 1
ATOM 819 C C . VAL A 1 107 ? 8.328 1.512 -9.984 1 97.81 107 VAL A C 1
ATOM 821 O O . VAL A 1 107 ? 7.66 2.242 -9.25 1 97.81 107 VAL A O 1
ATOM 824 N N . ALA A 1 108 ? 8.914 1.924 -11.148 1 97.75 108 ALA A N 1
ATOM 825 C CA . ALA A 1 108 ? 8.742 3.303 -11.594 1 97.75 108 ALA A CA 1
ATOM 826 C C . ALA A 1 108 ? 7.27 3.645 -11.781 1 97.75 108 ALA A C 1
ATOM 828 O O . ALA A 1 108 ? 6.832 4.75 -11.445 1 97.75 108 ALA A O 1
ATOM 829 N N . ASN A 1 109 ? 6.461 2.77 -12.266 1 98 109 ASN A N 1
ATOM 830 C CA . ASN A 1 109 ? 5.031 2.994 -12.461 1 98 109 ASN A CA 1
ATOM 831 C C . ASN A 1 109 ? 4.301 3.148 -11.133 1 98 109 ASN A C 1
ATOM 833 O O . ASN A 1 109 ? 3.367 3.945 -11.016 1 98 109 ASN A O 1
ATOM 837 N N . ALA A 1 110 ? 4.66 2.357 -10.18 1 98.62 110 ALA A N 1
ATOM 838 C CA . ALA A 1 110 ? 4.094 2.527 -8.844 1 98.62 110 ALA A CA 1
ATOM 839 C C . ALA A 1 110 ? 4.391 3.92 -8.297 1 98.62 110 ALA A C 1
ATOM 841 O O . ALA A 1 110 ? 3.504 4.578 -7.746 1 98.62 110 ALA A O 1
ATOM 842 N N . VAL A 1 111 ? 5.645 4.336 -8.469 1 98.62 111 VAL A N 1
ATOM 843 C CA . VAL A 1 111 ? 6.059 5.656 -8.008 1 98.62 111 VAL A CA 1
ATOM 844 C C . VAL A 1 111 ? 5.262 6.73 -8.742 1 98.62 111 VAL A C 1
ATOM 846 O O . VAL A 1 111 ? 4.82 7.711 -8.133 1 98.62 111 VAL A O 1
ATOM 849 N N . LEU A 1 112 ? 5.082 6.559 -10.031 1 98.5 112 LEU A N 1
ATOM 850 C CA . LEU A 1 112 ? 4.32 7.52 -10.82 1 98.5 112 LEU A CA 1
ATOM 851 C C . LEU A 1 112 ? 2.881 7.617 -10.32 1 98.5 112 LEU A C 1
ATOM 853 O O . LEU A 1 112 ? 2.32 8.711 -10.242 1 98.5 112 LEU A O 1
ATOM 857 N N . TYR A 1 113 ? 2.238 6.52 -10.008 1 98.56 113 TYR A N 1
ATOM 858 C CA . TYR A 1 113 ? 0.896 6.547 -9.438 1 98.56 113 TYR A CA 1
ATOM 859 C C . TYR A 1 113 ? 0.865 7.363 -8.148 1 98.56 113 TYR A C 1
ATOM 861 O O . TYR A 1 113 ? 0.008 8.234 -7.984 1 98.56 113 TYR A O 1
ATOM 869 N N . VAL A 1 114 ? 1.818 7.086 -7.273 1 98.44 114 VAL A N 1
ATOM 870 C CA . VAL A 1 114 ? 1.891 7.762 -5.98 1 98.44 114 VAL A CA 1
ATOM 871 C C . VAL A 1 114 ? 2.051 9.266 -6.188 1 98.44 114 VAL A C 1
ATOM 873 O O . VAL A 1 114 ? 1.362 10.062 -5.547 1 98.44 114 VAL A O 1
ATOM 876 N N . LEU A 1 115 ? 2.883 9.594 -7.145 1 98.06 115 LEU A N 1
ATOM 877 C CA . LEU A 1 115 ? 3.164 11 -7.426 1 98.06 115 LEU A CA 1
ATOM 878 C C . LEU A 1 115 ? 1.951 11.688 -8.039 1 98.06 115 LEU A C 1
ATOM 880 O O . LEU A 1 115 ? 1.812 12.906 -7.953 1 98.06 115 LEU A O 1
ATOM 884 N N . SER A 1 116 ? 1.091 10.922 -8.625 1 98.06 116 SER A N 1
ATOM 885 C CA . SER A 1 116 ? -0.02 11.492 -9.383 1 98.06 116 SER A CA 1
ATOM 886 C C . SER A 1 116 ? -1.23 11.734 -8.484 1 98.06 116 SER A C 1
ATOM 888 O O . SER A 1 116 ? -2.229 12.312 -8.922 1 98.06 116 SER A O 1
ATOM 890 N N . THR A 1 117 ? -1.21 11.242 -7.25 1 98.12 117 THR A N 1
ATOM 891 C CA . THR A 1 117 ? -2.354 11.453 -6.367 1 98.12 117 THR A CA 1
ATOM 892 C C . THR A 1 117 ? -2.545 12.938 -6.078 1 98.12 117 THR A C 1
ATOM 894 O O . THR A 1 117 ? -1.574 13.695 -6.027 1 98.12 117 THR A O 1
ATOM 897 N N . PRO A 1 118 ? -3.754 13.367 -5.84 1 97.75 118 PRO A N 1
ATOM 898 C CA . PRO A 1 118 ? -3.994 14.789 -5.555 1 97.75 118 PRO A CA 1
ATOM 899 C C . PRO A 1 118 ? -3.34 15.25 -4.254 1 97.75 118 PRO A C 1
ATOM 901 O O . PRO A 1 118 ? -2.961 14.414 -3.422 1 97.75 118 PRO A O 1
ATOM 904 N N . PRO A 1 119 ? -3.209 16.578 -4.074 1 96.88 119 PRO A N 1
ATOM 905 C CA . PRO A 1 119 ? -2.508 17.125 -2.906 1 96.88 119 PRO A CA 1
ATOM 906 C C . PRO A 1 119 ? -3.148 16.703 -1.585 1 96.88 119 PRO A C 1
ATOM 908 O O . PRO A 1 119 ? -2.467 16.641 -0.559 1 96.88 119 PRO A O 1
ATOM 911 N N . ASP A 1 120 ? -4.41 16.344 -1.617 1 96.5 120 ASP A N 1
ATOM 912 C CA . ASP A 1 120 ? -5.098 16.062 -0.363 1 96.5 120 ASP A CA 1
ATOM 913 C C . ASP A 1 120 ? -5.152 14.562 -0.098 1 96.5 120 ASP A C 1
ATOM 915 O O . ASP A 1 120 ? -5.812 14.117 0.842 1 96.5 120 ASP A O 1
ATOM 919 N N . VAL A 1 121 ? -4.496 13.766 -0.888 1 98.06 121 VAL A N 1
ATOM 920 C CA . VAL A 1 121 ? -4.465 12.312 -0.751 1 98.06 121 VAL A CA 1
ATOM 921 C C . VAL A 1 121 ? -3.025 11.844 -0.569 1 98.06 121 VAL A C 1
ATOM 923 O O . VAL A 1 121 ? -2.125 12.289 -1.287 1 98.06 121 VAL A O 1
ATOM 926 N N . GLN A 1 122 ? -2.807 10.992 0.337 1 97.38 122 GLN A N 1
ATOM 927 C CA . GLN A 1 122 ? -1.485 10.406 0.553 1 97.38 122 GLN A CA 1
ATOM 928 C C . GLN A 1 122 ? -1.547 8.883 0.553 1 97.38 122 GLN A C 1
ATOM 930 O O . GLN A 1 122 ? -2.521 8.297 1.026 1 97.38 122 GLN A O 1
ATOM 935 N N . ILE A 1 123 ? -0.492 8.25 0.042 1 98.5 123 ILE A N 1
ATOM 936 C CA . ILE A 1 123 ? -0.292 6.809 0.059 1 98.5 123 ILE A CA 1
ATOM 937 C C . ILE A 1 123 ? 0.828 6.453 1.036 1 98.5 123 ILE A C 1
ATOM 939 O O . ILE A 1 123 ? 1.996 6.379 0.649 1 98.5 123 ILE A O 1
ATOM 943 N N . PRO A 1 124 ? 0.492 6.176 2.258 1 97.44 124 PRO A N 1
ATOM 944 C CA . PRO A 1 124 ? 1.553 5.906 3.232 1 97.44 124 PRO A CA 1
ATOM 945 C C . PRO A 1 124 ? 2.381 4.672 2.881 1 97.44 124 PRO A C 1
ATOM 947 O O . PRO A 1 124 ? 3.586 4.641 3.141 1 97.44 124 PRO A O 1
ATOM 950 N N . GLU A 1 125 ? 1.725 3.695 2.289 1 98 125 GLU A N 1
ATOM 951 C CA . GLU A 1 125 ? 2.41 2.447 1.965 1 98 125 GLU A CA 1
ATOM 952 C C . GLU A 1 125 ? 1.844 1.82 0.694 1 98 125 GLU A C 1
ATOM 954 O O . GLU A 1 125 ? 0.625 1.758 0.516 1 98 125 GLU A O 1
ATOM 959 N N . LEU A 1 126 ? 2.662 1.454 -0.207 1 98.69 126 LEU A N 1
ATOM 960 C CA . LEU A 1 126 ? 2.338 0.666 -1.392 1 98.69 126 LEU A CA 1
ATOM 961 C C . LEU A 1 126 ? 3.297 -0.51 -1.541 1 98.69 126 LEU A C 1
ATOM 963 O O . LEU A 1 126 ? 4.488 -0.317 -1.784 1 98.69 126 LEU A O 1
ATOM 967 N N . THR A 1 127 ? 2.809 -1.707 -1.322 1 98.25 127 THR A N 1
ATOM 968 C CA . THR A 1 127 ? 3.596 -2.916 -1.539 1 98.25 127 THR A CA 1
ATOM 969 C C . THR A 1 127 ? 3.383 -3.455 -2.951 1 98.25 127 THR A C 1
ATOM 971 O O . THR A 1 127 ? 2.25 -3.514 -3.434 1 98.25 127 THR A O 1
ATOM 974 N N . ILE A 1 128 ? 4.461 -3.826 -3.648 1 98.5 128 ILE A N 1
ATOM 975 C CA . ILE A 1 128 ? 4.402 -4.309 -5.023 1 98.5 128 ILE A CA 1
ATOM 976 C C . ILE A 1 128 ? 5.273 -5.555 -5.168 1 98.5 128 ILE A C 1
ATOM 978 O O . ILE A 1 128 ? 6.41 -5.582 -4.688 1 98.5 128 ILE A O 1
ATOM 982 N N . GLN A 1 129 ? 4.746 -6.57 -5.793 1 97.12 129 GLN A N 1
ATOM 983 C CA . GLN A 1 129 ? 5.445 -7.844 -5.926 1 97.12 129 GLN A CA 1
ATOM 984 C C . GLN A 1 129 ? 5.195 -8.469 -7.293 1 97.12 129 GLN A C 1
ATOM 986 O O . GLN A 1 129 ? 4.16 -8.219 -7.918 1 97.12 129 GLN A O 1
ATOM 991 N N . PRO A 1 130 ? 6.176 -9.242 -7.738 1 96.44 130 PRO A N 1
ATOM 992 C CA . PRO A 1 130 ? 5.82 -10.07 -8.891 1 96.44 130 PRO A CA 1
ATOM 993 C C . PRO A 1 130 ? 4.75 -11.109 -8.57 1 96.44 130 PRO A C 1
ATOM 995 O O . PRO A 1 130 ? 4.727 -11.656 -7.465 1 96.44 130 PRO A O 1
ATOM 998 N N . MET A 1 131 ? 3.863 -11.344 -9.539 1 94.81 131 MET A N 1
ATOM 999 C CA . MET A 1 131 ? 2.887 -12.422 -9.375 1 94.81 131 MET A CA 1
ATOM 1000 C C . MET A 1 131 ? 3.578 -13.75 -9.086 1 94.81 131 MET A C 1
ATOM 1002 O O . MET A 1 131 ? 4.543 -14.109 -9.766 1 94.81 131 MET A O 1
ATOM 1006 N N . GLY A 1 132 ? 3.109 -14.414 -8.016 1 90.81 132 GLY A N 1
ATOM 1007 C CA . GLY A 1 132 ? 3.639 -15.734 -7.719 1 90.81 132 GLY A CA 1
ATOM 1008 C C . GLY A 1 132 ? 4.816 -15.703 -6.762 1 90.81 132 GLY A C 1
ATOM 1009 O O . GLY A 1 132 ? 5.352 -16.75 -6.398 1 90.81 132 GLY A O 1
ATOM 1010 N N . GLU A 1 133 ? 5.227 -14.539 -6.383 1 90 133 GLU A N 1
ATOM 1011 C CA . GLU A 1 133 ? 6.344 -14.453 -5.449 1 90 133 GLU A CA 1
ATOM 1012 C C . GLU A 1 133 ? 6.023 -15.156 -4.133 1 90 133 GLU A C 1
ATOM 1014 O O . GLU A 1 133 ? 4.906 -15.047 -3.621 1 90 133 GLU A O 1
ATOM 1019 N N . VAL A 1 134 ? 6.973 -15.859 -3.572 1 78.88 134 VAL A N 1
ATOM 1020 C CA . VAL A 1 134 ? 6.805 -16.656 -2.361 1 78.88 134 VAL A CA 1
ATOM 1021 C C . VAL A 1 134 ? 7.055 -15.789 -1.131 1 78.88 134 VAL A C 1
ATOM 1023 O O . VAL A 1 134 ? 6.547 -16.078 -0.045 1 78.88 134 VAL A O 1
ATOM 1026 N N . LEU A 1 135 ? 7.578 -14.695 -1.288 1 69.44 135 LEU A N 1
ATOM 1027 C CA . LEU A 1 135 ? 7.902 -13.883 -0.118 1 69.44 135 LEU A CA 1
ATOM 1028 C C . LEU A 1 135 ? 6.648 -13.234 0.454 1 69.44 135 LEU A C 1
ATOM 1030 O O . LEU A 1 135 ? 5.695 -12.961 -0.281 1 69.44 135 LEU A O 1
ATOM 1034 N N . MET B 1 1 ? -17.703 -12.68 8.242 1 69.06 1 MET B N 1
ATOM 1035 C CA . MET B 1 1 ? -18 -13.945 7.566 1 69.06 1 MET B CA 1
ATOM 1036 C C . MET B 1 1 ? -18.359 -13.711 6.105 1 69.06 1 MET B C 1
ATOM 1038 O O . MET B 1 1 ? -17.906 -14.438 5.223 1 69.06 1 MET B O 1
ATOM 1042 N N . GLY B 1 2 ? -18.984 -12.578 5.766 1 83.44 2 GLY B N 1
ATOM 1043 C CA . GLY B 1 2 ? -19.453 -12.312 4.41 1 83.44 2 GLY B CA 1
ATOM 1044 C C . GLY B 1 2 ? -18.312 -12.18 3.408 1 83.44 2 GLY B C 1
ATOM 1045 O O . GLY B 1 2 ? -18.359 -12.789 2.338 1 83.44 2 GLY B O 1
ATOM 1046 N N . LEU B 1 3 ? -17.297 -11.57 3.814 1 87.56 3 LEU B N 1
ATOM 1047 C CA . LEU B 1 3 ? -16.172 -11.367 2.91 1 87.56 3 LEU B CA 1
ATOM 1048 C C . LEU B 1 3 ? -15.484 -12.688 2.586 1 87.56 3 LEU B C 1
ATOM 1050 O O . LEU B 1 3 ? -15.125 -12.945 1.434 1 87.56 3 LEU B O 1
ATOM 1054 N N . CYS B 1 4 ? -15.383 -13.562 3.531 1 88.88 4 CYS B N 1
ATOM 1055 C CA . CYS B 1 4 ? -14.734 -14.852 3.328 1 88.88 4 CYS B CA 1
ATOM 1056 C C . CYS B 1 4 ? -15.523 -15.719 2.355 1 88.88 4 CYS B C 1
ATOM 1058 O O . CYS B 1 4 ? -14.953 -16.328 1.447 1 88.88 4 CYS B O 1
ATOM 1060 N N . ILE B 1 5 ? -16.812 -15.789 2.541 1 91.38 5 ILE B N 1
ATOM 1061 C CA . ILE B 1 5 ? -17.672 -16.609 1.699 1 91.38 5 ILE B CA 1
ATOM 1062 C C . ILE B 1 5 ? -17.656 -16.078 0.268 1 91.38 5 ILE B C 1
ATOM 1064 O O . ILE B 1 5 ? -17.484 -16.844 -0.683 1 91.38 5 ILE B O 1
ATOM 1068 N N . ALA B 1 6 ? -17.859 -14.773 0.113 1 95.31 6 ALA B N 1
ATOM 1069 C CA . ALA B 1 6 ? -17.875 -14.164 -1.218 1 95.31 6 ALA B CA 1
ATOM 1070 C C . ALA B 1 6 ? -16.547 -14.406 -1.934 1 95.31 6 ALA B C 1
ATOM 1072 O O . ALA B 1 6 ? -16.516 -14.695 -3.131 1 95.31 6 ALA B O 1
ATOM 1073 N N . THR B 1 7 ? -15.492 -14.297 -1.232 1 96 7 THR B N 1
ATOM 1074 C CA . THR B 1 7 ? -14.172 -14.492 -1.813 1 96 7 THR B CA 1
ATOM 1075 C C . THR B 1 7 ? -13.984 -15.938 -2.266 1 96 7 THR B C 1
ATOM 1077 O O . THR B 1 7 ? -13.5 -16.188 -3.371 1 96 7 THR B O 1
ATOM 1080 N N . ARG B 1 8 ? -14.344 -16.844 -1.412 1 94.44 8 ARG B N 1
ATOM 1081 C CA . ARG B 1 8 ? -14.242 -18.266 -1.744 1 94.44 8 ARG B CA 1
ATOM 1082 C C . ARG B 1 8 ? -15.039 -18.594 -3.006 1 94.44 8 ARG B C 1
ATOM 1084 O O . ARG B 1 8 ? -14.555 -19.312 -3.881 1 94.44 8 ARG B O 1
ATOM 1091 N N . GLU B 1 9 ? -16.25 -18.094 -3.08 1 96.69 9 GLU B N 1
ATOM 1092 C CA . GLU B 1 9 ? -17.094 -18.344 -4.25 1 96.69 9 GLU B CA 1
ATOM 1093 C C . GLU B 1 9 ? -16.484 -17.719 -5.508 1 96.69 9 GLU B C 1
ATOM 1095 O O . GLU B 1 9 ? -16.516 -18.328 -6.582 1 96.69 9 GLU B O 1
ATOM 1100 N N . ALA B 1 10 ? -15.992 -16.516 -5.395 1 97.12 10 ALA B N 1
ATOM 1101 C CA . ALA B 1 10 ? -15.336 -15.859 -6.527 1 97.12 10 ALA B CA 1
ATOM 1102 C C . ALA B 1 10 ? -14.172 -16.688 -7.047 1 97.12 10 ALA B C 1
ATOM 1104 O O . ALA B 1 10 ? -14.031 -16.891 -8.258 1 97.12 10 ALA B O 1
ATOM 1105 N N . VAL B 1 11 ? -13.352 -17.188 -6.145 1 97.12 11 VAL B N 1
ATOM 1106 C CA . VAL B 1 11 ? -12.195 -18 -6.516 1 97.12 11 VAL B CA 1
ATOM 1107 C C . VAL B 1 11 ? -12.664 -19.266 -7.23 1 97.12 11 VAL B C 1
ATOM 1109 O O . VAL B 1 11 ? -12.109 -19.641 -8.266 1 97.12 11 VAL B O 1
ATOM 1112 N N . LYS B 1 12 ? -13.648 -19.875 -6.695 1 97.12 12 LYS B N 1
ATOM 1113 C CA . LYS B 1 12 ? -14.195 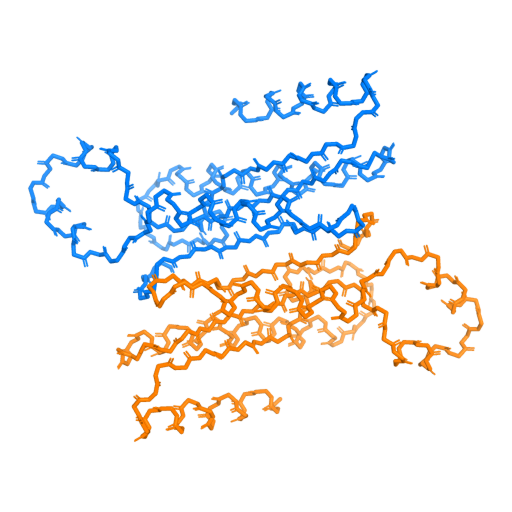-21.094 -7.301 1 97.12 12 LYS B CA 1
ATOM 1114 C C . LYS B 1 12 ? -14.656 -20.828 -8.734 1 97.12 12 LYS B C 1
ATOM 1116 O O . LYS B 1 12 ? -14.383 -21.625 -9.633 1 97.12 12 LYS B O 1
ATOM 1121 N N . ILE B 1 13 ? -15.375 -19.766 -8.914 1 98 13 ILE B N 1
ATOM 1122 C CA . ILE B 1 13 ? -15.898 -19.406 -10.227 1 98 13 ILE B CA 1
ATOM 1123 C C . ILE B 1 13 ? -14.734 -19.141 -11.188 1 98 13 ILE B C 1
ATOM 1125 O O . ILE B 1 13 ? -14.734 -19.609 -12.32 1 98 13 ILE B O 1
ATOM 1129 N N . MET B 1 14 ? -13.727 -18.438 -10.742 1 97.88 14 MET B N 1
ATOM 1130 C CA . MET B 1 14 ? -12.57 -18.125 -11.578 1 97.88 14 MET B CA 1
ATOM 1131 C C . MET B 1 14 ? -11.812 -19.391 -11.961 1 97.88 14 MET B C 1
ATOM 1133 O O . MET B 1 14 ? -11.352 -19.531 -13.094 1 97.88 14 MET B O 1
ATOM 1137 N N . GLN B 1 15 ? -11.703 -20.234 -11 1 96.44 15 GLN B N 1
ATOM 1138 C CA . GLN B 1 15 ? -11.047 -21.516 -11.258 1 96.44 15 GLN B CA 1
ATOM 1139 C C . GLN B 1 15 ? -11.812 -22.328 -12.297 1 96.44 15 GLN B C 1
ATOM 1141 O O . GLN B 1 15 ? -11.227 -22.828 -13.258 1 96.44 15 GLN B O 1
ATOM 1146 N N . ALA B 1 16 ? -13.078 -22.438 -12.109 1 97.12 16 ALA B N 1
ATOM 1147 C CA . ALA B 1 16 ? -13.922 -23.234 -12.992 1 97.12 16 ALA B CA 1
ATOM 1148 C C . ALA B 1 16 ? -13.898 -22.688 -14.422 1 97.12 16 ALA B C 1
ATOM 1150 O O . ALA B 1 16 ? -13.938 -23.453 -15.383 1 97.12 16 ALA B O 1
ATOM 1151 N N . LYS B 1 17 ? -13.82 -21.453 -14.531 1 97.88 17 LYS B N 1
ATOM 1152 C CA . LYS B 1 17 ? -13.906 -20.812 -15.844 1 97.88 17 LYS B CA 1
ATOM 1153 C C . LYS B 1 17 ? -12.516 -20.484 -16.375 1 97.88 17 LYS B C 1
ATOM 1155 O O . LYS B 1 17 ? -12.383 -19.875 -17.438 1 97.88 17 LYS B O 1
ATOM 1160 N N . LYS B 1 18 ? -11.469 -20.75 -15.648 1 96.88 18 LYS B N 1
ATOM 1161 C CA . LYS B 1 18 ? -10.07 -20.516 -16.031 1 96.88 18 LYS B CA 1
ATOM 1162 C C . LYS B 1 18 ? -9.812 -19.047 -16.312 1 96.88 18 LYS B C 1
ATOM 1164 O O . LYS B 1 18 ? -9.234 -18.703 -17.344 1 96.88 18 LYS B O 1
ATOM 1169 N N . ILE B 1 19 ? -10.391 -18.234 -15.484 1 96.69 19 ILE B N 1
ATOM 1170 C CA . ILE B 1 19 ? -10.219 -16.781 -15.57 1 96.69 19 ILE B CA 1
ATOM 1171 C C . ILE B 1 19 ? -9.117 -16.344 -14.609 1 96.69 19 ILE B C 1
ATOM 1173 O O . ILE B 1 19 ? -9.133 -16.688 -13.43 1 96.69 19 ILE B O 1
ATOM 1177 N N . ASP B 1 20 ? -8.133 -15.648 -15.133 1 96.81 20 ASP B N 1
ATOM 1178 C CA . ASP B 1 20 ? -7.137 -14.984 -14.305 1 96.81 20 ASP B CA 1
ATOM 1179 C C . ASP B 1 20 ? -7.672 -13.664 -13.742 1 96.81 20 ASP B C 1
ATOM 1181 O O . ASP B 1 20 ? -7.367 -12.594 -14.273 1 96.81 20 ASP B O 1
ATOM 1185 N N . GLY B 1 21 ? -8.398 -13.766 -12.695 1 97.5 21 GLY B N 1
ATOM 1186 C CA . GLY B 1 21 ? -9.109 -12.625 -12.148 1 97.5 21 GLY B CA 1
ATOM 1187 C C . GLY B 1 21 ? -8.297 -11.852 -11.125 1 97.5 21 GLY B C 1
ATOM 1188 O O . GLY B 1 21 ? -7.105 -12.117 -10.938 1 97.5 21 GLY B O 1
ATOM 1189 N N . HIS B 1 22 ? -8.867 -10.836 -10.562 1 98.25 22 HIS B N 1
ATOM 1190 C CA . HIS B 1 22 ? -8.281 -9.969 -9.555 1 98.25 22 HIS B CA 1
ATOM 1191 C C . HIS B 1 22 ? -9.273 -9.695 -8.422 1 98.25 22 HIS B C 1
ATOM 1193 O O . HIS B 1 22 ? -10.312 -9.078 -8.641 1 98.25 22 HIS B O 1
ATOM 1199 N N . ILE B 1 23 ? -8.977 -10.242 -7.254 1 97.94 23 ILE B N 1
ATOM 1200 C CA . ILE B 1 23 ? -9.789 -10.008 -6.066 1 97.94 23 ILE B CA 1
ATOM 1201 C C . ILE B 1 23 ? -9.258 -8.797 -5.305 1 97.94 23 ILE B C 1
ATOM 1203 O O . ILE B 1 23 ? -8.055 -8.719 -5.016 1 97.94 23 ILE B O 1
ATOM 1207 N N . ILE B 1 24 ? -10.102 -7.859 -4.984 1 98.19 24 ILE B N 1
ATOM 1208 C CA . ILE B 1 24 ? -9.727 -6.676 -4.223 1 98.19 24 ILE B CA 1
ATOM 1209 C C . ILE B 1 24 ? -10.555 -6.598 -2.943 1 98.19 24 ILE B C 1
ATOM 1211 O O . ILE B 1 24 ? -11.781 -6.496 -2.998 1 98.19 24 ILE B O 1
ATOM 1215 N N . HIS B 1 25 ? -9.961 -6.668 -1.773 1 97.31 25 HIS B N 1
ATOM 1216 C CA . HIS B 1 25 ? -10.586 -6.453 -0.474 1 97.31 25 HIS B CA 1
ATOM 1217 C C . HIS B 1 25 ? -10.461 -4.996 -0.038 1 97.31 25 HIS B C 1
ATOM 1219 O O . HIS B 1 25 ? -9.352 -4.465 0.061 1 97.31 25 HIS B O 1
ATOM 1225 N N . ILE B 1 26 ? -11.609 -4.395 0.187 1 96.5 26 ILE B N 1
ATOM 1226 C CA . ILE B 1 26 ? -11.57 -3.074 0.808 1 96.5 26 ILE B CA 1
ATOM 1227 C C . ILE B 1 26 ? -11.43 -3.219 2.32 1 96.5 26 ILE B C 1
ATOM 1229 O O . ILE B 1 26 ? -12.391 -3.549 3.016 1 96.5 26 ILE B O 1
ATOM 1233 N N . ASN B 1 27 ? -10.266 -2.955 2.824 1 95.94 27 ASN B N 1
ATOM 1234 C CA . ASN B 1 27 ? -9.906 -3.072 4.234 1 95.94 27 ASN B CA 1
ATOM 1235 C C . ASN B 1 27 ? -9.992 -1.727 4.945 1 95.94 27 ASN B C 1
ATOM 1237 O O . ASN B 1 27 ? -10.977 -0.998 4.789 1 95.94 27 ASN B O 1
ATOM 1241 N N . SER B 1 28 ? -9.133 -1.458 5.824 1 94.19 28 SER B N 1
ATOM 1242 C CA . SER B 1 28 ? -8.992 -0.213 6.574 1 94.19 28 SER B CA 1
ATOM 1243 C C . SER B 1 28 ? -7.566 -0.01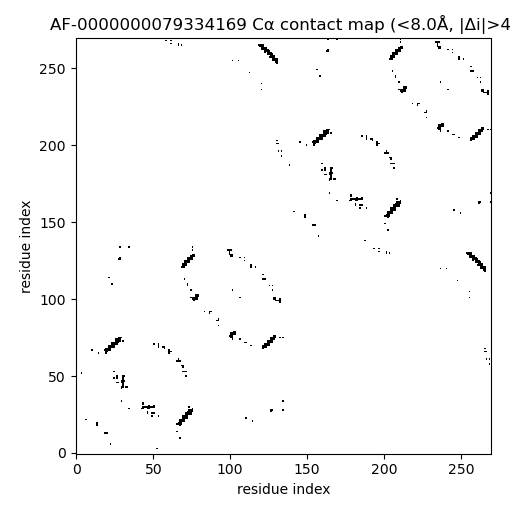8 7.07 1 94.19 28 SER B C 1
ATOM 1245 O O . SER B 1 28 ? -6.84 -0.991 7.285 1 94.19 28 SER B O 1
ATOM 1247 N N . VAL B 1 29 ? -7.191 1.223 7.227 1 93.44 29 VAL B N 1
ATOM 1248 C CA . VAL B 1 29 ? -5.914 1.49 7.879 1 93.44 29 VAL B CA 1
ATOM 1249 C C . VAL B 1 29 ? -5.906 0.87 9.273 1 93.44 29 VAL B C 1
ATOM 1251 O O . VAL B 1 29 ? -4.852 0.485 9.781 1 93.44 29 VAL B O 1
ATOM 1254 N N . LEU B 1 30 ? -7.02 0.662 9.891 1 89.69 30 LEU B N 1
ATOM 1255 C CA . LEU B 1 30 ? -7.141 0.083 11.227 1 89.69 30 LEU B CA 1
ATOM 1256 C C . LEU B 1 30 ? -6.875 -1.418 11.195 1 89.69 30 LEU B C 1
ATOM 1258 O O . LEU B 1 30 ? -6.789 -2.061 12.242 1 89.69 30 LEU B O 1
ATOM 1262 N N . GLY B 1 31 ? -6.75 -1.981 10.039 1 91.12 31 GLY B N 1
ATOM 1263 C CA . GLY B 1 31 ? -6.359 -3.375 9.906 1 91.12 31 GLY B CA 1
ATOM 1264 C C . GLY B 1 31 ? -4.859 -3.588 10.008 1 91.12 31 GLY B C 1
ATOM 1265 O O . GLY B 1 31 ? -4.387 -4.727 9.984 1 91.12 31 GLY B O 1
ATOM 1266 N N . HIS B 1 32 ? -4.129 -2.471 10.164 1 89.81 32 HIS B N 1
ATOM 1267 C CA . HIS B 1 32 ? -2.672 -2.545 10.133 1 89.81 32 HIS B CA 1
ATOM 1268 C C . HIS B 1 32 ? -2.059 -1.887 11.359 1 89.81 32 HIS B C 1
ATOM 1270 O O . HIS B 1 32 ? -0.837 -1.901 11.531 1 89.81 32 HIS B O 1
ATOM 1276 N N . ARG B 1 33 ? -2.881 -1.267 12.117 1 82.69 33 ARG B N 1
ATOM 1277 C CA . ARG B 1 33 ? -2.385 -0.575 13.305 1 82.69 33 ARG B CA 1
ATOM 1278 C C . ARG B 1 33 ? -3.355 -0.723 14.469 1 82.69 33 ARG B C 1
ATOM 1280 O O . ARG B 1 33 ? -4.574 -0.725 14.273 1 82.69 33 ARG B O 1
ATOM 1287 N N . VAL B 1 34 ? -2.779 -0.933 15.688 1 71.06 34 VAL B N 1
ATOM 1288 C CA . VAL B 1 34 ? -3.605 -0.94 16.891 1 71.06 34 VAL B CA 1
ATOM 1289 C C . VAL B 1 34 ? -3.631 0.455 17.516 1 71.06 34 VAL B C 1
ATOM 1291 O O . VAL B 1 34 ? -2.58 1.025 17.812 1 71.06 34 VAL B O 1
ATOM 1294 N N . LEU B 1 35 ? -4.73 1.146 17.359 1 68.12 35 LEU B N 1
ATOM 1295 C CA . LEU B 1 35 ? -4.84 2.451 18.016 1 68.12 35 LEU B CA 1
ATOM 1296 C C . LEU B 1 35 ? -5.23 2.305 19.469 1 68.12 35 LEU B C 1
ATOM 1298 O O . LEU B 1 35 ? -6.004 1.411 19.828 1 68.12 35 LEU B O 1
ATOM 1302 N N . PRO B 1 36 ? -4.457 2.963 20.391 1 59.62 36 PRO B N 1
ATOM 1303 C CA . PRO B 1 36 ? -4.734 2.863 21.828 1 59.62 36 PRO B CA 1
ATOM 1304 C C . PRO B 1 36 ? -6.141 3.33 22.188 1 59.62 36 PRO B C 1
ATOM 1306 O O . PRO B 1 36 ? -6.457 3.492 23.375 1 59.62 36 PRO B O 1
ATOM 1309 N N . SER B 1 37 ? -6.934 3.363 21.281 1 55.94 37 SER B N 1
ATOM 1310 C CA . SER B 1 37 ? -8.164 3.908 21.844 1 55.94 37 SER B CA 1
ATOM 1311 C C . SER B 1 37 ? -8.859 2.896 22.75 1 55.94 37 SER B C 1
ATOM 1313 O O . SER B 1 37 ? -8.953 1.714 22.406 1 55.94 37 SER B O 1
ATOM 1315 N N . PRO B 1 38 ? -9.016 3.309 24 1 49.75 38 PRO B N 1
ATOM 1316 C CA . PRO B 1 38 ? -9.609 2.455 25.031 1 49.75 38 PRO B CA 1
ATOM 1317 C C . PRO B 1 38 ? -10.828 1.691 24.531 1 49.75 38 PRO B C 1
ATOM 1319 O O . PRO B 1 38 ? -11.25 0.715 25.156 1 49.75 38 PRO B O 1
ATOM 1322 N N . GLY B 1 39 ? -11.555 2.242 23.625 1 47.38 39 GLY B N 1
ATOM 1323 C CA . GLY B 1 39 ? -12.844 1.575 23.531 1 47.38 39 GLY B CA 1
ATOM 1324 C C . GLY B 1 39 ? -12.789 0.275 22.766 1 47.38 39 GLY B C 1
ATOM 1325 O O . GLY B 1 39 ? -11.898 0.081 21.922 1 47.38 39 GLY B O 1
ATOM 1326 N N . GLY B 1 40 ? -13.164 -0.82 23.328 1 50 40 GLY B N 1
ATOM 1327 C CA . GLY B 1 40 ? -13.477 -2.193 22.953 1 50 40 GLY B CA 1
ATOM 1328 C C . GLY B 1 40 ? -13.938 -2.344 21.516 1 50 40 GLY B C 1
ATOM 1329 O O . GLY B 1 40 ? -14.859 -3.111 21.234 1 50 40 GLY B O 1
ATOM 1330 N N . ASN B 1 41 ? -13.406 -1.416 20.562 1 62.25 41 ASN B N 1
ATOM 1331 C CA . ASN B 1 41 ? -14.117 -1.46 19.281 1 62.25 41 ASN B CA 1
ATOM 1332 C C . ASN B 1 41 ? -13.633 -2.613 18.406 1 62.25 41 ASN B C 1
ATOM 1334 O O . ASN B 1 41 ? -12.438 -2.902 18.359 1 62.25 41 ASN B O 1
ATOM 1338 N N . VAL B 1 42 ? -14.477 -3.594 18.172 1 72.06 42 VAL B N 1
ATOM 1339 C CA . VAL B 1 42 ? -14.336 -4.812 17.391 1 72.06 42 VAL B CA 1
ATOM 1340 C C . VAL B 1 42 ? -13.898 -4.461 15.969 1 72.06 42 VAL B C 1
ATOM 1342 O O . VAL B 1 42 ? -13.438 -5.328 15.219 1 72.06 42 VAL B O 1
ATOM 1345 N N . TYR B 1 43 ? -13.82 -3.119 15.703 1 77.31 43 TYR B N 1
ATOM 1346 C CA . TYR B 1 43 ? -13.555 -2.736 14.32 1 77.31 43 TYR B CA 1
ATOM 1347 C C . TYR B 1 43 ? -12.117 -3.043 13.938 1 77.31 43 TYR B C 1
ATOM 1349 O O . TYR B 1 43 ? -11.867 -3.699 12.922 1 77.31 43 TYR B O 1
ATOM 1357 N N . PRO B 1 44 ? -11.234 -2.75 14.766 1 77.25 44 PRO B N 1
ATOM 1358 C CA . PRO B 1 44 ? -9.859 -3.1 14.414 1 77.25 44 PRO B CA 1
ATOM 1359 C C . PRO B 1 44 ? -9.641 -4.609 14.305 1 77.25 44 PRO B C 1
ATOM 1361 O O . PRO B 1 44 ? -8.977 -5.074 13.375 1 77.25 44 PRO B O 1
ATOM 1364 N N . ALA B 1 45 ? -10.258 -5.309 15.188 1 80.56 45 ALA B N 1
ATOM 1365 C CA . ALA B 1 45 ? -10.109 -6.762 15.133 1 80.56 45 ALA B CA 1
ATOM 1366 C C . ALA B 1 45 ? -10.656 -7.324 13.828 1 80.56 45 ALA B C 1
ATOM 1368 O O . ALA B 1 45 ? -10.031 -8.195 13.211 1 80.56 45 ALA B O 1
ATOM 1369 N N . SER B 1 46 ? -11.859 -6.832 13.406 1 84.81 46 SER B N 1
ATOM 1370 C CA . SER B 1 46 ? -12.469 -7.293 12.156 1 84.81 46 SER B CA 1
ATOM 1371 C C . SER B 1 46 ? -11.602 -6.93 10.961 1 84.81 46 SER B C 1
ATOM 1373 O O . SER B 1 46 ? -11.484 -7.711 10.008 1 84.81 46 SER B O 1
ATOM 1375 N N . LYS B 1 47 ? -10.969 -5.754 11.078 1 87.56 47 LYS B N 1
ATOM 1376 C CA . LYS B 1 47 ? -10.164 -5.348 9.93 1 87.56 47 LYS B CA 1
ATOM 1377 C C . LYS B 1 47 ? -8.82 -6.07 9.922 1 87.56 47 LYS B C 1
ATOM 1379 O O . LYS B 1 47 ? -8.281 -6.367 8.859 1 87.56 47 LYS B O 1
ATOM 1384 N N . PHE B 1 48 ? -8.344 -6.445 11.023 1 89.38 48 PHE B N 1
ATOM 1385 C CA . PHE B 1 48 ? -7.184 -7.328 11.055 1 89.38 48 PHE B CA 1
ATOM 1386 C C . PHE B 1 48 ? -7.52 -8.688 10.461 1 89.38 48 PHE B C 1
ATOM 1388 O O . PHE B 1 48 ? -6.68 -9.32 9.82 1 89.38 48 PHE B O 1
ATOM 1395 N N . ALA B 1 49 ? -8.742 -9.117 10.773 1 90.38 49 ALA B N 1
ATOM 1396 C CA . ALA B 1 49 ? -9.172 -10.383 10.188 1 90.38 49 ALA B CA 1
ATOM 1397 C C . ALA B 1 49 ? -9.148 -10.312 8.664 1 90.38 49 ALA B C 1
ATOM 1399 O O . ALA B 1 49 ? -8.758 -11.273 7.996 1 90.38 49 ALA B O 1
ATOM 1400 N N . VAL B 1 50 ? -9.547 -9.18 8.102 1 93 50 VAL B N 1
ATOM 1401 C CA . VAL B 1 50 ? -9.5 -8.992 6.652 1 93 50 VAL B CA 1
ATOM 1402 C C . VAL B 1 50 ? -8.062 -9.07 6.164 1 93 50 VAL B C 1
ATOM 1404 O O . VAL B 1 50 ? -7.777 -9.695 5.141 1 93 50 VAL B O 1
ATOM 1407 N N . THR B 1 51 ? -7.168 -8.398 6.848 1 94.12 51 THR B N 1
ATOM 1408 C CA . THR B 1 51 ? -5.75 -8.453 6.512 1 94.12 51 THR B CA 1
ATOM 1409 C C . THR B 1 51 ? -5.258 -9.898 6.5 1 94.12 51 THR B C 1
ATOM 1411 O O . THR B 1 51 ? -4.617 -10.336 5.539 1 94.12 51 THR B O 1
ATOM 1414 N N . ALA B 1 52 ? -5.574 -10.648 7.543 1 91.88 52 ALA B N 1
ATOM 1415 C CA . ALA B 1 52 ? -5.148 -12.039 7.66 1 91.88 52 ALA B CA 1
ATOM 1416 C C . ALA B 1 52 ? -5.754 -12.891 6.547 1 91.88 52 ALA B C 1
ATOM 1418 O O . ALA B 1 52 ? -5.074 -13.742 5.965 1 91.88 52 ALA B O 1
ATOM 1419 N N . LEU B 1 53 ? -7.008 -12.688 6.285 1 92.56 53 LEU B N 1
ATOM 1420 C CA . LEU B 1 53 ? -7.688 -13.414 5.215 1 92.56 53 LEU B CA 1
ATOM 1421 C C . LEU B 1 53 ? -7.008 -13.164 3.873 1 92.56 53 LEU B C 1
ATOM 1423 O O . LEU B 1 53 ? -6.773 -14.102 3.107 1 92.56 53 LEU B O 1
ATOM 1427 N N . THR B 1 54 ? -6.703 -11.922 3.566 1 95.06 54 THR B N 1
ATOM 1428 C CA . THR B 1 54 ? -6.062 -11.562 2.309 1 95.06 54 THR B CA 1
ATOM 1429 C C . THR B 1 54 ? -4.711 -12.258 2.168 1 95.06 54 THR B C 1
ATOM 1431 O O . THR B 1 54 ? -4.418 -12.844 1.125 1 95.06 54 THR B O 1
ATOM 1434 N N . GLU B 1 55 ? -3.969 -12.188 3.238 1 92.81 55 GLU B N 1
ATOM 1435 C CA . GLU B 1 55 ? -2.643 -12.797 3.213 1 92.81 55 GLU B CA 1
ATOM 1436 C C . GLU B 1 55 ? -2.732 -14.312 3.053 1 92.81 55 GLU B C 1
ATOM 1438 O O . GLU B 1 55 ? -1.978 -14.906 2.281 1 92.81 55 GLU B O 1
ATOM 1443 N N . THR B 1 56 ? -3.594 -14.938 3.771 1 92.94 56 THR B N 1
ATOM 1444 C CA . THR B 1 56 ? -3.768 -16.391 3.697 1 92.94 56 THR B CA 1
ATOM 1445 C C . THR B 1 56 ? -4.203 -16.812 2.297 1 92.94 56 THR B C 1
ATOM 1447 O O . THR B 1 56 ? -3.676 -17.781 1.745 1 92.94 56 THR B O 1
ATOM 1450 N N . LEU B 1 57 ? -5.156 -16.078 1.764 1 93.94 57 LEU B N 1
ATOM 1451 C CA . LEU B 1 57 ? -5.645 -16.375 0.424 1 93.94 57 LEU B CA 1
ATOM 1452 C C . LEU B 1 57 ? -4.531 -16.234 -0.607 1 93.94 57 LEU B C 1
ATOM 1454 O O . LEU B 1 57 ? -4.418 -17.062 -1.523 1 93.94 57 LEU B O 1
ATOM 1458 N N . LYS B 1 58 ? -3.736 -15.211 -0.486 1 94.19 58 LYS B N 1
ATOM 1459 C CA . LYS B 1 58 ? -2.602 -15.023 -1.385 1 94.19 58 LYS B CA 1
ATOM 1460 C C . LYS B 1 58 ? -1.726 -16.281 -1.429 1 94.19 58 LYS B C 1
ATOM 1462 O O . LYS B 1 58 ? -1.354 -16.734 -2.508 1 94.19 58 LYS B O 1
ATOM 1467 N N . HIS B 1 59 ? -1.449 -16.812 -0.32 1 92.31 59 HIS B N 1
ATOM 1468 C CA . HIS B 1 59 ? -0.615 -18 -0.227 1 92.31 59 HIS B CA 1
ATOM 1469 C C . HIS B 1 59 ? -1.321 -19.219 -0.823 1 92.31 59 HIS B C 1
ATOM 1471 O O . HIS B 1 59 ? -0.702 -20.016 -1.53 1 92.31 59 HIS B O 1
ATOM 1477 N N . GLU B 1 60 ? -2.582 -19.344 -0.535 1 93.69 60 GLU B N 1
ATOM 1478 C CA . GLU B 1 60 ? -3.352 -20.484 -1.04 1 93.69 60 GLU B CA 1
ATOM 1479 C C . GLU B 1 60 ? -3.42 -20.469 -2.564 1 93.69 60 GLU B C 1
ATOM 1481 O O . GLU B 1 60 ? -3.246 -21.5 -3.209 1 93.69 60 GLU B O 1
ATOM 1486 N N . LEU B 1 61 ? -3.678 -19.297 -3.104 1 94.94 61 LEU B N 1
ATOM 1487 C CA . LEU B 1 61 ? -3.762 -19.156 -4.555 1 94.94 61 LEU B CA 1
ATOM 1488 C C . LEU B 1 61 ? -2.434 -19.516 -5.211 1 94.94 61 LEU B C 1
ATOM 1490 O O . LEU B 1 61 ? -2.408 -20.203 -6.234 1 94.94 61 LEU B O 1
ATOM 1494 N N . ARG B 1 62 ? -1.407 -19.078 -4.605 1 92.5 62 ARG B N 1
ATOM 1495 C CA . ARG B 1 62 ? -0.074 -19.406 -5.105 1 92.5 62 ARG B CA 1
ATOM 1496 C C . ARG B 1 62 ? 0.177 -20.906 -5.07 1 92.5 62 ARG B C 1
ATOM 1498 O O . ARG B 1 62 ? 0.682 -21.484 -6.035 1 92.5 62 ARG B O 1
ATOM 1505 N N . HIS B 1 63 ? -0.158 -21.484 -3.977 1 92.44 63 HIS B N 1
ATOM 1506 C CA . HIS B 1 63 ? 0.061 -22.906 -3.793 1 92.44 63 HIS B CA 1
ATOM 1507 C C . HIS B 1 63 ? -0.717 -23.719 -4.82 1 92.44 63 HIS B C 1
ATOM 1509 O O . HIS B 1 63 ? -0.236 -24.75 -5.297 1 92.44 63 HIS B O 1
ATOM 1515 N N . LEU B 1 64 ? -1.858 -23.25 -5.168 1 93.69 64 LEU B N 1
ATOM 1516 C CA . LEU B 1 64 ? -2.707 -23.938 -6.133 1 93.69 64 LEU B CA 1
ATOM 1517 C C . LEU B 1 64 ? -2.275 -23.625 -7.559 1 93.69 64 LEU B C 1
ATOM 1519 O O . LEU B 1 64 ? -2.836 -24.172 -8.516 1 93.69 64 LEU B O 1
ATOM 1523 N N . GLY B 1 65 ? -1.314 -22.703 -7.711 1 93.5 65 GLY B N 1
ATOM 1524 C CA . GLY B 1 65 ? -0.818 -22.328 -9.031 1 93.5 65 GLY B CA 1
ATOM 1525 C C . GLY B 1 65 ? -1.786 -21.469 -9.812 1 93.5 65 GLY B C 1
ATOM 1526 O O . GLY B 1 65 ? -1.736 -21.438 -11.047 1 93.5 65 GLY B O 1
ATOM 1527 N N . LEU B 1 66 ? -2.709 -20.844 -9.117 1 95.31 66 LEU B N 1
ATOM 1528 C CA . LEU B 1 66 ? -3.691 -19.984 -9.781 1 95.31 66 LEU B CA 1
ATOM 1529 C C . LEU B 1 66 ? -3.129 -18.594 -10.016 1 95.31 66 LEU B C 1
ATOM 1531 O O . LEU B 1 66 ? -2.436 -18.047 -9.156 1 95.31 66 LEU B O 1
ATOM 1535 N N . LYS B 1 67 ? -3.41 -18.047 -11.172 1 96.31 67 LYS B N 1
ATOM 1536 C CA . LYS B 1 67 ? -2.949 -16.719 -11.531 1 96.31 67 LYS B CA 1
ATOM 1537 C C . LYS B 1 67 ? -4.008 -15.664 -11.211 1 96.31 67 LYS B C 1
ATOM 1539 O O . LYS B 1 67 ? -4.312 -14.812 -12.047 1 96.31 67 LYS B O 1
ATOM 1544 N N . ILE B 1 68 ? -4.57 -15.812 -10.086 1 97.69 68 ILE B N 1
ATOM 1545 C CA . ILE B 1 68 ? -5.535 -14.844 -9.57 1 97.69 68 ILE B CA 1
ATOM 1546 C C . ILE B 1 68 ? -4.828 -13.859 -8.641 1 97.69 68 ILE B C 1
ATOM 1548 O O . ILE B 1 68 ? -4.164 -14.258 -7.688 1 97.69 68 ILE B O 1
ATOM 1552 N N . LYS B 1 69 ? -4.914 -12.586 -8.977 1 97.81 69 LYS B N 1
ATOM 1553 C CA . LYS B 1 69 ? -4.34 -11.555 -8.125 1 97.81 69 LYS B CA 1
ATOM 1554 C C . LYS B 1 69 ? -5.238 -11.266 -6.926 1 97.81 69 LYS B C 1
ATOM 1556 O O . LYS B 1 69 ? -6.461 -11.398 -7.016 1 97.81 69 LYS B O 1
ATOM 1561 N N . ILE B 1 70 ? -4.633 -10.898 -5.82 1 97.56 70 ILE B N 1
ATOM 1562 C CA . ILE B 1 70 ? -5.387 -10.453 -4.652 1 97.56 70 ILE B CA 1
ATOM 1563 C C . ILE B 1 70 ? -4.734 -9.203 -4.066 1 97.56 70 ILE B C 1
ATOM 1565 O O . ILE B 1 70 ? -3.51 -9.141 -3.918 1 97.56 70 ILE B O 1
ATOM 1569 N N . THR B 1 71 ? -5.512 -8.164 -3.807 1 98.06 71 THR B N 1
ATOM 1570 C CA . THR B 1 71 ? -5.051 -6.898 -3.258 1 98.06 71 THR B CA 1
ATOM 1571 C C . THR B 1 71 ? -5.91 -6.48 -2.066 1 98.06 71 THR B C 1
ATOM 1573 O O . THR B 1 71 ? -7.133 -6.633 -2.09 1 98.06 71 THR B O 1
ATOM 1576 N N . SER B 1 72 ? -5.289 -6.008 -1.019 1 98.12 72 SER B N 1
ATOM 1577 C CA . SER B 1 72 ? -5.965 -5.254 0.031 1 98.12 72 SER B CA 1
ATOM 1578 C C . SER B 1 72 ? -5.785 -3.752 -0.163 1 98.12 72 SER B C 1
ATOM 1580 O O . SER B 1 72 ? -4.656 -3.258 -0.215 1 98.12 72 SER B O 1
ATOM 1582 N N . VAL B 1 73 ? -6.844 -3.016 -0.388 1 98.5 73 VAL B N 1
ATOM 1583 C CA . VAL B 1 73 ? -6.844 -1.558 -0.332 1 98.5 73 VAL B CA 1
ATOM 1584 C C . VAL B 1 73 ? -7.34 -1.093 1.036 1 98.5 73 VAL B C 1
ATOM 1586 O O . VAL B 1 73 ? -8.445 -1.439 1.452 1 98.5 73 VAL B O 1
ATOM 1589 N N . SER B 1 74 ? -6.551 -0.329 1.688 1 97.62 74 SER B N 1
ATOM 1590 C CA . SER B 1 74 ? -6.855 0.07 3.057 1 97.62 74 SER B CA 1
ATOM 1591 C C . SER B 1 74 ? -7.008 1.583 3.172 1 97.62 74 SER B C 1
ATOM 1593 O O . SER B 1 74 ? -6.027 2.293 3.41 1 97.62 74 SER B O 1
ATOM 1595 N N . PRO B 1 75 ? -8.227 2.1 3.105 1 96.94 75 PRO B N 1
ATOM 1596 C CA . PRO B 1 75 ? -8.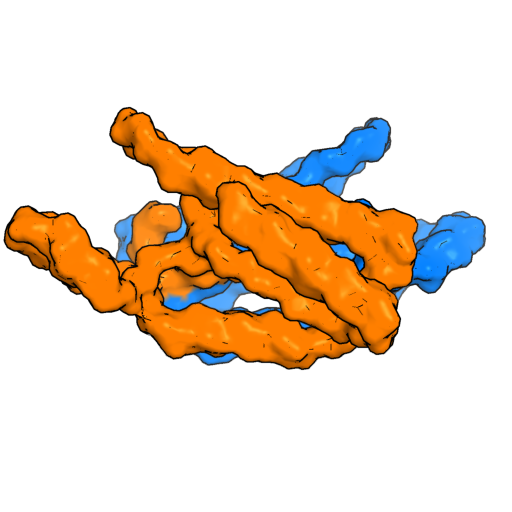453 3.539 3.244 1 96.94 75 PRO B CA 1
ATOM 1597 C C . PRO B 1 75 ? -8.484 3.994 4.699 1 96.94 75 PRO B C 1
ATOM 1599 O O . PRO B 1 75 ? -8.805 3.205 5.594 1 96.94 75 PRO B O 1
ATOM 1602 N N . GLY B 1 76 ? -8.062 5.238 4.918 1 94.38 76 GLY B N 1
ATOM 1603 C CA . GLY B 1 76 ? -8.422 5.965 6.125 1 94.38 76 GLY B CA 1
ATOM 1604 C C . GLY B 1 76 ? -9.867 6.426 6.137 1 94.38 76 GLY B C 1
ATOM 1605 O O . GLY B 1 76 ? -10.75 5.734 5.633 1 94.38 76 GLY B O 1
ATOM 1606 N N . ILE B 1 77 ? -10.109 7.547 6.777 1 91.12 77 ILE B N 1
ATOM 1607 C CA . ILE B 1 77 ? -11.461 8.07 6.914 1 91.12 77 ILE B CA 1
ATOM 1608 C C . ILE B 1 77 ? -12 8.469 5.539 1 91.12 77 ILE B C 1
ATOM 1610 O O . ILE B 1 77 ? -11.336 9.203 4.797 1 91.12 77 ILE B O 1
ATOM 1614 N N . VAL B 1 78 ? -13.047 7.926 5.137 1 91.88 78 VAL B N 1
ATOM 1615 C CA . VAL B 1 78 ? -13.711 8.227 3.875 1 91.88 78 VAL B CA 1
ATOM 1616 C C . VAL B 1 78 ? -15.031 8.945 4.145 1 91.88 78 VAL B C 1
ATOM 1618 O O . VAL B 1 78 ? -15.766 8.578 5.059 1 91.88 78 VAL B O 1
ATOM 1621 N N . GLU B 1 79 ? -15.195 10.023 3.391 1 85.94 79 GLU B N 1
ATOM 1622 C CA . GLU B 1 79 ? -16.469 10.719 3.492 1 85.94 79 GLU B CA 1
ATOM 1623 C C . GLU B 1 79 ? -17.625 9.844 2.99 1 85.94 79 GLU B C 1
ATOM 1625 O O . GLU B 1 79 ? -17.609 9.391 1.844 1 85.94 79 GLU B O 1
ATOM 1630 N N . THR B 1 80 ? -18.203 9.117 3.939 1 70.06 80 THR B N 1
ATOM 1631 C CA . THR B 1 80 ? -19.328 8.328 3.459 1 70.06 80 THR B CA 1
ATOM 1632 C C . THR B 1 80 ? -20.641 8.875 4.004 1 70.06 80 THR B C 1
ATOM 1634 O O . THR B 1 80 ? -20.656 9.625 4.98 1 70.06 80 THR B O 1
ATOM 1637 N N . GLU B 1 81 ? -21.594 8.758 3.162 1 58.41 81 GLU B N 1
ATOM 1638 C CA . GLU B 1 81 ? -22.938 9.133 3.586 1 58.41 81 GLU B CA 1
ATOM 1639 C C . GLU B 1 81 ? -23.281 8.531 4.945 1 58.41 81 GLU B C 1
ATOM 1641 O O . GLU B 1 81 ? -24.094 9.086 5.695 1 58.41 81 GLU B O 1
ATOM 1646 N N . PHE B 1 82 ? -22.625 7.41 5.211 1 52.44 82 PHE B N 1
ATOM 1647 C CA . PHE B 1 82 ? -22.953 6.688 6.43 1 52.44 82 PHE B CA 1
ATOM 1648 C C . PHE B 1 82 ? -22.469 7.441 7.66 1 52.44 82 PHE B C 1
ATOM 1650 O O . PHE B 1 82 ? -23.172 7.484 8.68 1 52.44 82 PHE B O 1
ATOM 1657 N N . GLY B 1 83 ? -21.188 7.879 7.668 1 51 83 GLY B N 1
ATOM 1658 C CA . GLY B 1 83 ? -20.703 8.617 8.828 1 51 83 GLY B CA 1
ATOM 1659 C C . GLY B 1 83 ? -21.562 9.82 9.172 1 51 83 GLY B C 1
ATOM 1660 O O . GLY B 1 83 ? -21.703 10.18 10.344 1 51 83 GLY B O 1
ATOM 1661 N N . ARG B 1 84 ? -22.141 10.367 8.195 1 53 84 ARG B N 1
ATOM 1662 C CA . ARG B 1 84 ? -22.984 11.531 8.43 1 53 84 ARG B CA 1
ATOM 1663 C C . ARG B 1 84 ? -24.219 11.156 9.234 1 53 84 ARG B C 1
ATOM 1665 O O . ARG B 1 84 ? -24.672 11.938 10.078 1 53 84 ARG B O 1
ATOM 1672 N N . ASN B 1 85 ? -24.594 9.922 8.969 1 52.47 85 ASN B N 1
ATOM 1673 C CA . ASN B 1 85 ? -25.891 9.57 9.562 1 52.47 85 ASN B CA 1
ATOM 1674 C C . ASN B 1 85 ? -25.703 8.914 10.93 1 52.47 85 ASN B C 1
ATOM 1676 O O . ASN B 1 85 ? -26.641 8.875 11.734 1 52.47 85 ASN B O 1
ATOM 1680 N N . ALA B 1 86 ? -24.516 8.375 11.148 1 53.56 86 ALA B N 1
ATOM 1681 C CA . ALA B 1 86 ? -24.406 7.578 12.359 1 53.56 86 ALA B CA 1
ATOM 1682 C C . ALA B 1 86 ? -24.141 8.461 13.578 1 53.56 86 ALA B C 1
ATOM 1684 O O . ALA B 1 86 ? -24.391 8.055 14.711 1 53.56 86 ALA B O 1
ATOM 1685 N N . ILE B 1 87 ? -23.547 9.516 13.234 1 57.31 87 ILE B N 1
ATOM 1686 C CA . ILE B 1 87 ? -23.219 10.344 14.383 1 57.31 87 ILE B CA 1
ATOM 1687 C C . ILE B 1 87 ? -24.297 11.391 14.609 1 57.31 87 ILE B C 1
ATOM 1689 O O . ILE B 1 87 ? -24.578 12.211 13.734 1 57.31 87 ILE B O 1
ATOM 1693 N N . THR B 1 88 ? -25.016 11.133 15.672 1 63.38 88 THR B N 1
ATOM 1694 C CA . THR B 1 88 ? -26.156 12 15.992 1 63.38 88 THR B CA 1
ATOM 1695 C C . THR B 1 88 ? -25.703 13.172 16.859 1 63.38 88 THR B C 1
ATOM 1697 O O . THR B 1 88 ? -26.391 14.195 16.938 1 63.38 88 THR B O 1
ATOM 1700 N N . ASP B 1 89 ? -24.625 12.922 17.469 1 66.44 89 ASP B N 1
ATOM 1701 C CA . ASP B 1 89 ? -24.156 14.016 18.312 1 66.44 89 ASP B CA 1
ATOM 1702 C C . ASP B 1 89 ? -23.594 15.156 17.469 1 66.44 89 ASP B C 1
ATOM 1704 O O . ASP B 1 89 ? -22.625 14.977 16.734 1 66.44 89 ASP B O 1
ATOM 1708 N N . PRO B 1 90 ? -24.281 16.219 17.531 1 69.06 90 PRO B N 1
ATOM 1709 C CA . PRO B 1 90 ? -23.906 17.359 16.688 1 69.06 90 PRO B CA 1
ATOM 1710 C C . PRO B 1 90 ? -22.438 17.75 16.859 1 69.06 90 PRO B C 1
ATOM 1712 O O . PRO B 1 90 ? -21.781 18.141 15.883 1 69.06 90 PRO B O 1
ATOM 1715 N N . LYS B 1 91 ? -21.922 17.672 18.016 1 70.75 91 LYS B N 1
ATOM 1716 C CA . LYS B 1 91 ? -20.516 18.031 18.234 1 70.75 91 LYS B CA 1
ATOM 1717 C C . LYS B 1 91 ? -19.578 17.078 17.5 1 70.75 91 LYS B C 1
ATOM 1719 O O . LYS B 1 91 ? -18.578 17.5 16.922 1 70.75 91 LYS B O 1
ATOM 1724 N N . ARG B 1 92 ? -19.891 15.828 17.562 1 69.69 92 ARG B N 1
ATOM 1725 C CA . ARG B 1 92 ? -19.078 14.82 16.875 1 69.69 92 ARG B CA 1
ATOM 1726 C C . ARG B 1 92 ? -19.172 14.992 15.359 1 69.69 92 ARG B C 1
ATOM 1728 O O . ARG B 1 92 ? -18.188 14.789 14.641 1 69.69 92 ARG B O 1
ATOM 1735 N N . ILE B 1 93 ? -20.344 15.383 15.07 1 67.88 93 ILE B N 1
ATOM 1736 C CA . ILE B 1 93 ? -20.562 15.625 13.648 1 67.88 93 ILE B CA 1
ATOM 1737 C C . ILE B 1 93 ? -19.688 16.781 13.18 1 67.88 93 ILE B C 1
ATOM 1739 O O . ILE B 1 93 ? -19.062 16.703 12.125 1 67.88 93 ILE B O 1
ATOM 1743 N N . GLU B 1 94 ? -19.656 17.828 14.008 1 71.75 94 GLU B N 1
ATOM 1744 C CA . GLU B 1 94 ? -18.859 19 13.672 1 71.75 94 GLU B CA 1
ATOM 1745 C C . GLU B 1 94 ? -17.375 18.672 13.672 1 71.75 94 GLU B C 1
ATOM 1747 O O . GLU B 1 94 ? -16.625 19.141 12.805 1 71.75 94 GLU B O 1
ATOM 1752 N N . ASP B 1 95 ? -16.922 17.875 14.609 1 72.56 95 ASP B N 1
ATOM 1753 C CA . ASP B 1 95 ? -15.531 17.484 14.703 1 72.56 95 ASP B CA 1
ATOM 1754 C C . ASP B 1 95 ? -15.117 16.625 13.508 1 72.56 95 ASP B C 1
ATOM 1756 O O . ASP B 1 95 ? -14.008 16.766 12.984 1 72.56 95 ASP B O 1
ATOM 1760 N N . MET B 1 96 ? -16.031 15.773 13.195 1 69.81 96 MET B N 1
ATOM 1761 C CA . MET B 1 96 ? -15.742 14.883 12.07 1 69.81 96 MET B CA 1
ATOM 1762 C C . MET B 1 96 ? -15.648 15.672 10.766 1 69.81 96 MET B C 1
ATOM 1764 O O . MET B 1 96 ? -14.898 15.297 9.859 1 69.81 96 MET B O 1
ATOM 1768 N N . LYS B 1 97 ? -16.422 16.734 10.797 1 72.19 97 LYS B N 1
ATOM 1769 C CA . LYS B 1 97 ? -16.422 17.562 9.594 1 72.19 97 LYS B CA 1
ATOM 1770 C C . LYS B 1 97 ? -15.078 18.234 9.383 1 72.19 97 LYS B C 1
ATOM 1772 O O . LYS B 1 97 ? -14.688 18.531 8.25 1 72.19 97 LYS B O 1
ATOM 1777 N N . LYS B 1 98 ? -14.422 18.438 10.438 1 79.25 98 LYS B N 1
ATOM 1778 C CA . LYS B 1 98 ? -13.18 19.219 10.367 1 79.25 98 LYS B CA 1
ATOM 1779 C C . LYS B 1 98 ? -11.992 18.312 10.031 1 79.25 98 LYS B C 1
ATOM 1781 O O . LYS B 1 98 ? -10.922 18.797 9.664 1 79.25 98 LYS B O 1
ATOM 1786 N N . HIS B 1 99 ? -12.234 17.078 9.992 1 86.38 99 HIS B N 1
ATOM 1787 C CA . HIS B 1 99 ? -11.125 16.156 9.742 1 86.38 99 HIS B CA 1
ATOM 1788 C C . HIS B 1 99 ? -10.992 15.859 8.258 1 86.38 99 HIS B C 1
ATOM 1790 O O . HIS B 1 99 ? -11.992 15.719 7.551 1 86.38 99 HIS B O 1
ATOM 1796 N N . PRO B 1 100 ? -9.758 15.945 7.812 1 91.5 100 PRO B N 1
ATOM 1797 C CA . PRO B 1 100 ? -9.586 15.562 6.41 1 91.5 100 PRO B CA 1
ATOM 1798 C C . PRO B 1 100 ? -10.172 14.195 6.09 1 91.5 100 PRO B C 1
ATOM 1800 O O . PRO B 1 100 ? -10.109 13.281 6.914 1 91.5 100 PRO B O 1
ATOM 1803 N N . LYS B 1 101 ? -10.82 14.109 4.961 1 93.94 101 LYS B N 1
ATOM 1804 C CA . LYS B 1 101 ? -11.461 12.859 4.547 1 93.94 101 LYS B CA 1
ATOM 1805 C C . LYS B 1 101 ? -11.148 12.547 3.086 1 93.94 101 LYS B C 1
ATOM 1807 O O . LYS B 1 101 ? -10.945 13.453 2.279 1 93.94 101 LYS B O 1
ATOM 1812 N N . LEU B 1 102 ? -11.141 11.258 2.861 1 96.56 102 LEU B N 1
ATOM 1813 C CA . LEU B 1 102 ? -11.109 10.805 1.474 1 96.56 102 LEU B CA 1
ATOM 1814 C C . LEU B 1 102 ? -12.508 10.883 0.854 1 96.56 102 LEU B C 1
ATOM 1816 O O . LEU B 1 102 ? -13.508 10.797 1.562 1 96.56 102 LEU B O 1
ATOM 1820 N N . THR B 1 103 ? -12.57 11.031 -0.5 1 94.69 103 THR B N 1
ATOM 1821 C CA . THR B 1 103 ? -13.805 10.828 -1.249 1 94.69 103 THR B CA 1
ATOM 1822 C C . THR B 1 103 ? -13.875 9.406 -1.806 1 94.69 103 THR B C 1
ATOM 1824 O O . THR B 1 103 ? -12.867 8.703 -1.845 1 94.69 103 THR B O 1
ATOM 1827 N N . SER B 1 104 ? -15.078 9 -2.178 1 94.75 104 SER B N 1
ATOM 1828 C CA . SER B 1 104 ? -15.227 7.715 -2.852 1 94.75 104 SER B CA 1
ATOM 1829 C C . SER B 1 104 ? -14.398 7.668 -4.133 1 94.75 104 SER B C 1
ATOM 1831 O O . SER B 1 104 ? -13.891 6.613 -4.512 1 94.75 104 SER B O 1
ATOM 1833 N N . GLU B 1 105 ? -14.219 8.789 -4.781 1 96.5 105 GLU B N 1
ATOM 1834 C CA . GLU B 1 105 ? -13.414 8.875 -5.996 1 96.5 105 GLU B CA 1
ATOM 1835 C C . GLU B 1 105 ? -11.945 8.594 -5.707 1 96.5 105 GLU B C 1
ATOM 1837 O O . GLU B 1 10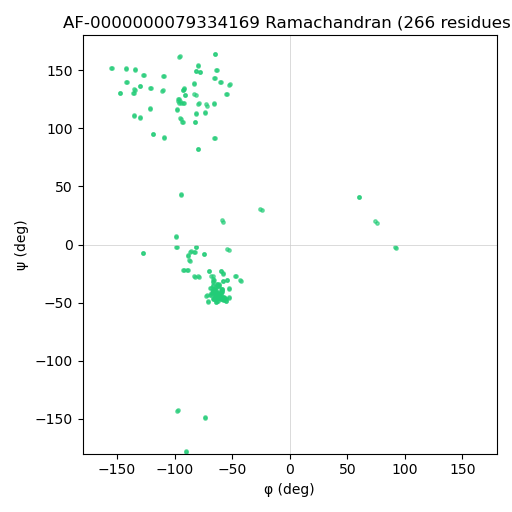5 ? -11.258 7.953 -6.512 1 96.5 105 GLU B O 1
ATOM 1842 N N . ASN B 1 106 ? -11.398 9.07 -4.582 1 97.56 106 ASN B N 1
ATOM 1843 C CA . ASN B 1 106 ? -10.031 8.758 -4.188 1 97.56 106 ASN B CA 1
ATOM 1844 C C . ASN B 1 106 ? -9.805 7.246 -4.098 1 97.56 106 ASN B C 1
ATOM 1846 O O . ASN B 1 106 ? -8.828 6.727 -4.641 1 97.56 106 ASN B O 1
ATOM 1850 N N . VAL B 1 107 ? -10.727 6.613 -3.479 1 97.81 107 VAL B N 1
ATOM 1851 C CA . VAL B 1 107 ? -10.617 5.172 -3.289 1 97.81 107 VAL B CA 1
ATOM 1852 C C . VAL B 1 107 ? -10.766 4.461 -4.633 1 97.81 107 VAL B C 1
ATOM 1854 O O . VAL B 1 107 ? -10.008 3.537 -4.938 1 97.81 107 VAL B O 1
ATOM 1857 N N . ALA B 1 108 ? -11.766 4.93 -5.438 1 97.81 108 ALA B N 1
ATOM 1858 C CA . ALA B 1 108 ? -11.969 4.344 -6.758 1 97.81 108 ALA B CA 1
ATOM 1859 C C . ALA B 1 108 ? -10.719 4.469 -7.617 1 97.81 108 ALA B C 1
ATOM 1861 O O . ALA B 1 108 ? -10.367 3.543 -8.352 1 97.81 108 ALA B O 1
ATOM 1862 N N . ASN B 1 109 ? -9.992 5.535 -7.559 1 98.06 109 ASN B N 1
ATOM 1863 C CA . ASN B 1 109 ? -8.766 5.738 -8.32 1 98.06 109 ASN B CA 1
ATOM 1864 C C . ASN B 1 109 ? -7.664 4.789 -7.875 1 98.06 109 ASN B C 1
ATOM 1866 O O . ASN B 1 109 ? -6.879 4.312 -8.695 1 98.06 109 ASN B O 1
ATOM 1870 N N . ALA B 1 110 ? -7.547 4.586 -6.605 1 98.62 110 ALA B N 1
ATOM 1871 C CA . ALA B 1 110 ? -6.594 3.596 -6.109 1 98.62 110 ALA B CA 1
ATOM 1872 C C . ALA B 1 110 ? -6.898 2.211 -6.68 1 98.62 110 ALA B C 1
ATOM 1874 O O . ALA B 1 110 ? -5.988 1.501 -7.117 1 98.62 110 ALA B O 1
ATOM 1875 N N . VAL B 1 111 ? -8.18 1.866 -6.656 1 98.62 111 VAL B N 1
ATOM 1876 C CA . VAL B 1 111 ? -8.609 0.578 -7.188 1 98.62 111 VAL B CA 1
ATOM 1877 C C . VAL B 1 111 ? -8.281 0.498 -8.68 1 98.62 111 VAL B C 1
ATOM 1879 O O . VAL B 1 111 ? -7.812 -0.535 -9.164 1 98.62 111 VAL B O 1
ATOM 1882 N N . LEU B 1 112 ? -8.531 1.562 -9.391 1 98.56 112 LEU B N 1
ATOM 1883 C CA . LEU B 1 112 ? -8.242 1.593 -10.82 1 98.56 112 LEU B CA 1
ATOM 1884 C C . LEU B 1 112 ? -6.75 1.39 -11.07 1 98.56 112 LEU B C 1
ATOM 1886 O O . LEU B 1 112 ? -6.367 0.676 -12 1 98.56 112 LEU B O 1
ATOM 1890 N N . TYR B 1 113 ? -5.883 2.008 -10.312 1 98.56 113 TYR B N 1
ATOM 1891 C CA . TYR B 1 113 ? -4.449 1.787 -10.445 1 98.56 113 TYR B CA 1
ATOM 1892 C C . TYR B 1 113 ? -4.105 0.313 -10.258 1 98.56 113 TYR B C 1
ATOM 1894 O O . TYR B 1 113 ? -3.385 -0.268 -11.07 1 98.56 113 TYR B O 1
ATOM 1902 N N . VAL B 1 114 ? -4.641 -0.287 -9.203 1 98.5 114 VAL B N 1
ATOM 1903 C CA . VAL B 1 114 ? -4.371 -1.685 -8.883 1 98.5 114 VAL B CA 1
ATOM 1904 C C . VAL B 1 114 ? -4.816 -2.578 -10.039 1 98.5 114 VAL B C 1
ATOM 1906 O O . VAL B 1 114 ? -4.082 -3.475 -10.453 1 98.5 114 VAL B O 1
ATOM 1909 N N . LEU B 1 115 ? -5.969 -2.24 -10.578 1 98.06 115 LEU B N 1
ATOM 1910 C CA . LEU B 1 115 ? -6.535 -3.033 -11.656 1 98.06 115 LEU B CA 1
ATOM 1911 C C . LEU B 1 115 ? -5.719 -2.869 -12.938 1 98.06 115 LEU B C 1
ATOM 1913 O O . LEU B 1 115 ? -5.738 -3.74 -13.812 1 98.06 115 LEU B O 1
ATOM 1917 N N . SER B 1 116 ? -5 -1.79 -13.031 1 98.06 116 SER B N 1
ATOM 1918 C CA . SER B 1 116 ? -4.309 -1.472 -14.273 1 98.06 116 SER B CA 1
ATOM 1919 C C . SER B 1 116 ? -2.918 -2.096 -14.312 1 98.06 116 SER B C 1
ATOM 1921 O O . SER B 1 116 ? -2.223 -2.02 -15.328 1 98.06 116 SER B O 1
ATOM 1923 N N . THR B 1 117 ? -2.449 -2.658 -13.203 1 98.12 117 THR B N 1
ATOM 1924 C CA . THR B 1 117 ? -1.124 -3.266 -13.211 1 98.12 117 THR B CA 1
ATOM 1925 C C . THR B 1 117 ? -1.077 -4.453 -14.164 1 98.12 117 THR B C 1
ATOM 1927 O O . THR B 1 117 ? -2.076 -5.152 -14.344 1 98.12 117 THR B O 1
ATOM 1930 N N . PRO B 1 118 ? 0.061 -4.727 -14.75 1 97.75 118 PRO B N 1
ATOM 1931 C CA . PRO B 1 118 ? 0.161 -5.855 -15.68 1 97.75 118 PRO B CA 1
ATOM 1932 C C . PRO B 1 118 ? -0.067 -7.203 -15 1 97.75 118 PRO B C 1
ATOM 1934 O O . PRO B 1 118 ? -0.005 -7.297 -13.766 1 97.75 118 PRO B O 1
ATOM 1937 N N . PRO B 1 119 ? -0.33 -8.273 -15.797 1 96.88 119 PRO B N 1
ATOM 1938 C CA . PRO B 1 119 ? -0.662 -9.586 -15.242 1 96.88 119 PRO B CA 1
ATOM 1939 C C . PRO B 1 119 ? 0.447 -10.148 -14.359 1 96.88 119 PRO B C 1
ATOM 1941 O O . PRO B 1 119 ? 0.176 -10.945 -13.453 1 96.88 119 PRO B O 1
ATOM 1944 N N . ASP B 1 120 ? 1.652 -9.688 -14.547 1 96.5 120 ASP B N 1
ATOM 1945 C CA . ASP B 1 120 ? 2.764 -10.289 -13.82 1 96.5 120 ASP B CA 1
ATOM 1946 C C . ASP B 1 120 ? 3.133 -9.453 -12.594 1 96.5 120 ASP B C 1
ATOM 1948 O O . ASP B 1 120 ? 4.141 -9.719 -11.938 1 96.5 120 ASP B O 1
ATOM 1952 N N . VAL B 1 121 ? 2.385 -8.445 -12.289 1 98.06 121 VAL B N 1
ATOM 1953 C CA . VAL B 1 121 ? 2.625 -7.566 -11.148 1 98.06 121 VAL B CA 1
ATOM 1954 C C . VAL B 1 121 ? 1.42 -7.594 -10.211 1 98.06 121 VAL B C 1
ATOM 1956 O O . VAL B 1 121 ? 0.273 -7.516 -10.656 1 98.06 121 VAL B O 1
ATOM 1959 N N . GLN B 1 122 ? 1.647 -7.695 -8.969 1 97.38 122 GLN B N 1
ATOM 1960 C CA . GLN B 1 122 ? 0.582 -7.656 -7.973 1 97.38 122 GLN B CA 1
ATOM 1961 C C . GLN B 1 122 ? 0.87 -6.613 -6.902 1 97.38 122 GLN B C 1
ATOM 1963 O O . GLN B 1 122 ? 2.025 -6.406 -6.523 1 97.38 122 GLN B O 1
ATOM 1968 N N . ILE B 1 123 ? -0.189 -5.973 -6.398 1 98.5 123 ILE B N 1
ATOM 1969 C CA . ILE B 1 123 ? -0.15 -5.039 -5.277 1 98.5 123 ILE B CA 1
ATOM 1970 C C . ILE B 1 123 ? -0.804 -5.672 -4.055 1 98.5 123 ILE B C 1
ATOM 1972 O O . ILE B 1 123 ? -2.008 -5.52 -3.836 1 98.5 123 ILE B O 1
ATOM 1976 N N . PRO B 1 124 ? -0.04 -6.312 -3.23 1 97.5 124 PRO B N 1
ATOM 1977 C CA . PRO B 1 124 ? -0.652 -6.992 -2.086 1 97.5 124 PRO B CA 1
ATOM 1978 C C . PRO B 1 124 ? -1.35 -6.027 -1.13 1 97.5 124 PRO B C 1
ATOM 1980 O O . PRO B 1 124 ? -2.371 -6.375 -0.533 1 97.5 124 PRO B O 1
ATOM 1983 N N . GLU B 1 125 ? -0.798 -4.836 -1.001 1 98.06 125 GLU B N 1
ATOM 1984 C CA . GLU B 1 125 ? -1.354 -3.859 -0.068 1 98.06 125 GLU B CA 1
ATOM 1985 C C . GLU B 1 125 ? -1.164 -2.436 -0.583 1 98.06 125 GLU B C 1
ATOM 1987 O O . GLU B 1 125 ? -0.083 -2.08 -1.056 1 98.06 125 GLU B O 1
ATOM 1992 N N . LEU B 1 126 ? -2.176 -1.665 -0.589 1 98.69 126 LEU B N 1
ATOM 1993 C CA . LEU B 1 126 ? -2.158 -0.229 -0.849 1 98.69 126 LEU B CA 1
ATOM 1994 C C . LEU B 1 126 ? -2.918 0.529 0.235 1 98.69 126 LEU B C 1
ATOM 1996 O O . LEU B 1 126 ? -4.137 0.393 0.356 1 98.69 126 LEU B O 1
ATOM 2000 N N . THR B 1 127 ? -2.203 1.251 1.063 1 98.25 127 THR B N 1
ATOM 2001 C CA . THR B 1 127 ? -2.816 2.107 2.072 1 98.25 127 THR B CA 1
ATOM 2002 C C . THR B 1 127 ? -3.014 3.521 1.533 1 98.25 127 THR B C 1
ATOM 2004 O O . THR B 1 127 ? -2.115 4.082 0.903 1 98.25 127 THR B O 1
ATOM 2007 N N . ILE B 1 128 ? -4.195 4.117 1.746 1 98.5 128 ILE B N 1
ATOM 2008 C CA . ILE B 1 128 ? -4.531 5.441 1.241 1 98.5 128 ILE B CA 1
ATOM 2009 C C . ILE B 1 128 ? -5.207 6.258 2.342 1 98.5 128 ILE B C 1
ATOM 2011 O O . ILE B 1 128 ? -6.094 5.758 3.039 1 98.5 128 ILE B O 1
ATOM 2015 N N . GLN B 1 129 ? -4.781 7.477 2.51 1 97.12 129 GLN B N 1
ATOM 2016 C CA . GLN B 1 129 ? -5.289 8.328 3.58 1 97.12 129 GLN B CA 1
ATOM 2017 C C . GLN B 1 129 ? -5.422 9.781 3.113 1 97.12 129 GLN B C 1
ATOM 2019 O O . GLN B 1 129 ? -4.715 10.211 2.201 1 97.12 129 GLN B O 1
ATOM 2024 N N . PRO B 1 130 ? -6.355 10.469 3.736 1 96.5 130 PRO B N 1
ATOM 2025 C CA . PRO B 1 130 ? -6.293 11.914 3.508 1 96.5 130 PRO B CA 1
ATOM 2026 C C . PRO B 1 130 ? -5.031 12.555 4.086 1 96.5 130 PRO B C 1
ATOM 2028 O O . PRO B 1 130 ? -4.559 12.133 5.145 1 96.5 130 PRO B O 1
ATOM 2031 N N . MET B 1 131 ? -4.508 13.531 3.371 1 94.81 131 MET B N 1
ATOM 2032 C CA . MET B 1 131 ? -3.381 14.297 3.904 1 94.81 131 MET B CA 1
ATOM 2033 C C . MET B 1 131 ? -3.721 14.883 5.27 1 94.81 131 MET B C 1
ATOM 2035 O O . MET B 1 131 ? -4.789 15.469 5.449 1 94.81 131 MET B O 1
ATOM 2039 N N . GLY B 1 132 ? -2.82 14.648 6.23 1 90.88 132 GLY B N 1
ATOM 2040 C CA . GLY B 1 132 ? -3.006 15.25 7.539 1 90.88 132 GLY B CA 1
ATOM 2041 C C . GLY B 1 132 ? -3.775 14.367 8.5 1 90.88 132 GLY B C 1
ATOM 2042 O O . GLY B 1 132 ? -3.988 14.734 9.656 1 90.88 132 GLY B O 1
ATOM 2043 N N . GLU B 1 133 ? -4.207 13.234 8.039 1 90.19 133 GLU B N 1
ATOM 2044 C CA . GLU B 1 133 ? -4.941 12.336 8.93 1 90.19 133 GLU B CA 1
ATOM 2045 C C . GLU B 1 133 ? -4.086 11.914 10.117 1 90.19 133 GLU B C 1
ATOM 2047 O O . GLU B 1 133 ? -2.893 11.641 9.961 1 90.19 133 GLU B O 1
ATOM 2052 N N . VAL B 1 134 ? -4.664 11.844 11.281 1 79 134 VAL B N 1
ATOM 2053 C CA . VAL B 1 134 ? -3.971 11.531 12.531 1 79 134 VAL B CA 1
ATOM 2054 C C . VAL B 1 134 ? -3.914 10.016 12.727 1 79 134 VAL B C 1
ATOM 2056 O O . VAL B 1 134 ? -3.016 9.508 13.398 1 79 134 VAL B O 1
ATOM 2059 N N . LEU B 1 135 ? -4.641 9.312 12.031 1 69.62 135 LEU B N 1
ATOM 2060 C CA . LEU B 1 135 ? -4.664 7.875 12.258 1 69.62 135 LEU B CA 1
ATOM 2061 C C . LEU B 1 135 ? -3.414 7.215 11.688 1 69.62 135 LEU B C 1
ATOM 2063 O O . LEU B 1 135 ? -2.824 7.719 10.734 1 69.62 135 LEU B O 1
#

Secondary structure (DSSP, 8-state):
-HHHHHHHHHHHHHHHHT---EEEEE--GGGS------S--HHHHHHHHHHHHHHHHHHHHHHTT---EEEEEEE-SB--HHHHHH---HHHHHHHHHS--B-HHHHHHHHHHHHHS-TTEEEEEEEEEETT---/-HHHHHHHHHHHHHHHHT---EEEEE--GGGS------S--HHHHHHHHHHHHHHHHHHHHHHTT---EEEEEEE-SB--HHHHHH---HHHHHHHHHS--B-HHHHHHHHHHHHHS-TTEEEEEEEEEETT---

Organism: Tenebrio molitor (NCBI:txid7067)

Sequence (270 aa):
MGLCIATREAVKIMQAKKIDGHIIHINSVLGHRVLPSPGGNVYPASKFAVTALTETLKHELRHLGLKIKITSVSPGIVETEFGRNAITDPKRIEDMKKHPKLTSENVANAVLYVLSTPPDVQIPELTIQPMGEVLMGLCIATREAVKIMQAKKIDGHIIHINSVLGHRVLPSPGGNVYPASKFAVTALTETLKHELRHLGLKIKITSVSPGIVETEFGRNAITDPKRIEDMKKHPKLTSENVANAVLYVLSTPPDVQIPELTIQPMGEVL

InterPro domains:
  IPR002347 Short-chain dehydrogenase/reductase SDR [PF00106] (2-86)
  IPR002347 Short-chain dehydrogenase/reductase SDR [PR00081] (15-31)
  IPR002347 Short-chain dehydrogenase/reductase SDR [PR00081] (43-62)
  IPR002347 Short-chain dehydrogenase/reductase SDR [PR00081] (66-83)
  IPR036291 NAD(P)-binding domain superfamily [SSF51735] (2-126)

Radius of gyration: 19.86 Å; Cα contacts (8 Å, |Δi|>4): 387; chains: 2; bounding box: 55×51×41 Å

Foldseek 3Di:
DVVLVVVVVVVVVCVVVVNQEEAEAEAAPLLVDDDPPPDPDCRSVVRVVVLVSLVVVVVVCVVVVGLHAYAYEHEYAAPDPVVCPPDPPVVVNVVVVPAFHHYPVQSVVVVVVQVPDDSVDYHHYDYYYGPPHPD/DVVLVVVVVVVVVCVVVVNQEEAEAEAAPLLVDPDPPPDPDCRSVVRVVVLVSLVVVVVVCVVVVGLHAYAYEHEYAAPDPVVCPPDPPVVVNVVVVPAFHHYPVQSVVVVVVQVPDDSVDHHHYDYYYGPPHPD

Solvent-accessible surface area (backbone atoms only — not comparable to full-atom values): 14956 Å² total; per-residue (Å²): 112,67,67,60,54,53,47,53,51,50,50,51,52,28,60,75,67,70,46,70,46,72,48,75,43,82,54,30,49,46,28,77,48,87,70,84,60,82,66,87,61,61,58,40,58,53,25,31,48,49,48,51,49,52,54,52,47,51,52,50,34,45,75,71,68,47,72,53,45,56,26,36,40,16,42,47,58,56,63,41,79,58,64,64,67,69,46,74,51,64,66,57,42,53,55,55,65,70,45,60,51,27,49,66,64,58,54,50,51,53,51,49,53,63,69,64,47,54,92,59,46,33,44,56,34,36,34,38,32,18,46,78,51,85,119,112,67,66,60,54,54,48,53,51,51,51,51,52,27,61,74,66,72,47,70,46,72,49,73,45,81,54,29,48,46,30,77,47,87,70,83,61,82,69,85,60,60,58,40,58,55,24,31,48,48,49,52,49,52,54,52,46,51,52,51,35,46,74,71,67,47,70,52,44,54,27,36,39,16,41,48,58,56,62,41,79,59,64,64,66,68,45,75,50,64,65,57,42,54,54,56,65,72,43,62,50,27,48,67,64,58,55,51,51,53,51,50,53,63,69,64,47,56,90,60,45,34,44,57,35,38,34,37,32,19,47,79,53,84,120

Nearest PDB structures (foldseek):
  7w61-assembly1_A  TM=9.347E-01  e=1.089E-11  Helicoverpa armigera
  1xg5-assembly2_A  TM=9.091E-01  e=1.132E-10  Homo sapiens
  1xg5-assembly1_C  TM=9.229E-01  e=2.470E-10  Homo sapiens
  1xg5-assembly2_B-2  TM=9.107E-01  e=7.461E-10  Homo sapiens
  7e3x-assembly1_B  TM=6.819E-01  e=2.401E-04  Exiguobacterium sp. KKBO11